Protein AF-A0A2J8QE02-F1 (afdb_monomer_lite)

pLDDT: mean 70.75, std 10.38, range [35.53, 84.06]

Sequence (194 aa):
FYAEFQNIRYKGESVQGALILAELLSAVKRSLARTLVIIVSLGYGIVKPRLGVTLHKVVVAGALYLLFSGMEGVLRVTGYFSYPLTLIVNLALSAIDACVILWIFISLTQTMKLLKLRRNIVKLSLYRHFTNTLILAVAASIVFIIWTTMKFRIVTCQSDWRELWVDDAIWRLLFSMILFVIMVLWRPSANNQR

Structure (mmCIF, N/CA/C/O backbone):
data_AF-A0A2J8QE02-F1
#
_entry.id   AF-A0A2J8QE02-F1
#
loop_
_atom_site.group_PDB
_atom_site.id
_atom_site.type_symbol
_atom_site.label_atom_id
_atom_site.label_alt_id
_atom_site.label_comp_id
_atom_site.label_asym_id
_atom_site.label_entity_id
_atom_site.label_seq_id
_atom_site.pdbx_PDB_ins_code
_atom_site.Cartn_x
_atom_site.Cartn_y
_atom_site.Cartn_z
_atom_site.occupancy
_atom_site.B_iso_or_equiv
_atom_site.auth_seq_id
_atom_site.auth_comp_id
_atom_site.auth_asym_id
_atom_site.auth_atom_id
_atom_site.pdbx_PDB_model_num
ATOM 1 N N . PHE A 1 1 ? 3.077 -2.685 -20.863 1.00 56.03 1 PHE A N 1
ATOM 2 C CA . PHE A 1 1 ? 3.574 -4.028 -21.219 1.00 56.03 1 PHE A CA 1
ATOM 3 C C . PHE A 1 1 ? 2.974 -4.570 -22.520 1.00 56.03 1 PHE A C 1
ATOM 5 O O . PHE A 1 1 ? 3.735 -4.692 -23.461 1.00 56.03 1 PHE A O 1
ATOM 12 N N . TYR A 1 2 ? 1.660 -4.814 -22.682 1.00 55.06 2 TYR A N 1
ATOM 13 C CA . TYR A 1 2 ? 1.130 -5.372 -23.956 1.00 55.06 2 TYR A CA 1
ATOM 14 C C . TYR A 1 2 ? 1.485 -4.549 -25.215 1.00 55.06 2 TYR A C 1
ATOM 16 O O . TYR A 1 2 ? 1.964 -5.101 -26.201 1.00 55.06 2 TYR A O 1
ATOM 24 N N . ALA A 1 3 ? 1.343 -3.220 -25.152 1.00 55.81 3 ALA A N 1
ATOM 25 C CA . ALA A 1 3 ? 1.697 -2.326 -26.259 1.00 55.81 3 ALA A CA 1
ATOM 26 C C . ALA A 1 3 ? 3.194 -2.361 -26.629 1.00 55.81 3 ALA A C 1
ATOM 28 O O . ALA A 1 3 ? 3.544 -2.153 -27.783 1.00 55.81 3 ALA A O 1
ATOM 29 N N . GLU A 1 4 ? 4.073 -2.658 -25.672 1.00 59.38 4 GLU A N 1
ATOM 30 C CA . GLU A 1 4 ? 5.516 -2.778 -25.898 1.00 59.38 4 GLU A CA 1
ATOM 31 C C . GLU A 1 4 ? 5.847 -4.104 -26.591 1.00 59.38 4 GLU A C 1
ATOM 33 O O . GLU A 1 4 ? 6.511 -4.097 -27.622 1.00 59.38 4 GLU A O 1
ATOM 38 N N . PHE A 1 5 ? 5.304 -5.225 -26.099 1.00 59.88 5 PHE A N 1
ATOM 39 C CA . PHE A 1 5 ? 5.452 -6.531 -26.751 1.00 59.88 5 PHE A CA 1
ATOM 40 C C . PHE A 1 5 ? 4.935 -6.510 -28.193 1.00 59.88 5 PHE A C 1
ATOM 42 O O . PHE A 1 5 ? 5.540 -7.107 -29.082 1.00 59.88 5 PHE A O 1
ATOM 49 N N . GLN A 1 6 ? 3.845 -5.784 -28.445 1.00 59.34 6 GLN A N 1
ATOM 50 C CA . GLN A 1 6 ? 3.323 -5.589 -29.793 1.00 59.34 6 GLN A CA 1
ATOM 51 C C . GLN A 1 6 ? 4.246 -4.698 -30.639 1.00 59.34 6 GLN A C 1
ATOM 53 O O . GLN A 1 6 ? 4.502 -5.016 -31.797 1.00 59.34 6 GLN A O 1
ATOM 58 N N . ASN A 1 7 ? 4.794 -3.620 -30.078 1.00 62.16 7 ASN A N 1
ATOM 59 C CA . ASN A 1 7 ? 5.668 -2.720 -30.826 1.00 62.16 7 ASN A CA 1
ATOM 60 C C . ASN A 1 7 ? 7.039 -3.343 -31.147 1.00 62.16 7 ASN A C 1
ATOM 62 O O . ASN A 1 7 ? 7.526 -3.178 -32.261 1.00 62.16 7 ASN A O 1
ATOM 66 N N . ILE A 1 8 ? 7.607 -4.141 -30.237 1.00 65.56 8 ILE A N 1
ATOM 67 C CA . ILE A 1 8 ? 8.828 -4.930 -30.478 1.00 65.56 8 ILE A CA 1
ATOM 68 C C . ILE A 1 8 ? 8.582 -5.958 -31.589 1.00 65.56 8 ILE A C 1
ATOM 70 O O . ILE A 1 8 ? 9.409 -6.108 -32.483 1.00 65.56 8 ILE A O 1
ATOM 74 N N . ARG A 1 9 ? 7.413 -6.615 -31.588 1.00 55.16 9 ARG A N 1
ATOM 75 C CA . ARG A 1 9 ? 7.049 -7.617 -32.600 1.00 55.16 9 ARG A CA 1
ATOM 76 C C . ARG A 1 9 ? 6.850 -7.033 -34.004 1.00 55.16 9 ARG A C 1
ATOM 78 O O . ARG A 1 9 ? 7.097 -7.744 -34.971 1.00 55.16 9 ARG A O 1
ATOM 85 N N . TYR A 1 10 ? 6.392 -5.782 -34.123 1.00 63.97 10 TYR A N 1
ATOM 86 C CA . TYR A 1 10 ? 6.077 -5.159 -35.420 1.00 63.97 10 TYR A CA 1
ATOM 87 C C . TYR A 1 10 ? 7.118 -4.154 -35.930 1.00 63.97 10 TYR A C 1
ATOM 89 O O . TYR A 1 10 ? 7.254 -4.007 -37.140 1.00 63.97 10 TYR A O 1
ATOM 97 N N . LYS A 1 11 ? 7.819 -3.436 -35.046 1.00 65.00 11 LYS A N 1
ATOM 98 C CA . LYS A 1 11 ? 8.741 -2.348 -35.419 1.00 65.00 11 LYS A CA 1
ATOM 99 C C . LYS A 1 11 ? 10.181 -2.554 -34.945 1.00 65.00 11 LYS A C 1
ATOM 101 O O . LYS A 1 11 ? 11.042 -1.808 -35.386 1.00 65.00 11 LYS A O 1
ATOM 106 N N . GLY A 1 12 ? 10.449 -3.514 -34.054 1.00 57.25 12 GLY A N 1
ATOM 107 C CA . GLY A 1 12 ? 11.795 -3.779 -33.518 1.00 57.25 12 GLY A CA 1
ATOM 108 C C . GLY A 1 12 ? 12.354 -2.703 -32.574 1.00 57.25 12 GLY A C 1
ATOM 109 O O . GLY A 1 12 ? 13.412 -2.900 -31.990 1.00 57.25 12 GLY A O 1
ATOM 110 N N . GLU A 1 13 ? 11.633 -1.599 -32.377 1.00 58.22 13 GLU A N 1
ATOM 111 C CA . GLU A 1 13 ? 12.044 -0.439 -31.580 1.00 58.22 13 GLU A CA 1
ATOM 112 C C . GLU A 1 13 ? 11.239 -0.368 -30.270 1.00 58.22 13 GLU A C 1
ATOM 114 O O . GLU A 1 13 ? 10.002 -0.475 -30.268 1.00 58.22 13 GLU A O 1
ATOM 119 N N . SER A 1 14 ? 11.922 -0.165 -29.138 1.00 56.59 14 SER A N 1
ATOM 120 C CA . SER A 1 14 ? 11.267 0.025 -27.841 1.00 56.59 14 SER A CA 1
ATOM 121 C C . SER A 1 14 ? 10.795 1.476 -27.696 1.00 56.59 14 SER A C 1
ATOM 123 O O . SER A 1 14 ? 11.566 2.431 -27.765 1.00 56.59 14 SER A O 1
ATOM 125 N N . VAL A 1 15 ? 9.491 1.680 -27.483 1.00 68.31 15 VAL A N 1
ATOM 126 C CA . VAL A 1 15 ? 8.955 3.027 -27.223 1.00 68.31 15 VAL A CA 1
ATOM 127 C C . VAL A 1 15 ? 9.140 3.324 -25.743 1.00 68.31 15 VAL A C 1
ATOM 129 O O . VAL A 1 15 ? 8.271 3.033 -24.919 1.00 68.31 15 VAL A O 1
ATOM 132 N N . GLN A 1 16 ? 10.285 3.915 -25.407 1.00 66.00 16 GLN A N 1
ATOM 133 C CA . GLN A 1 16 ? 10.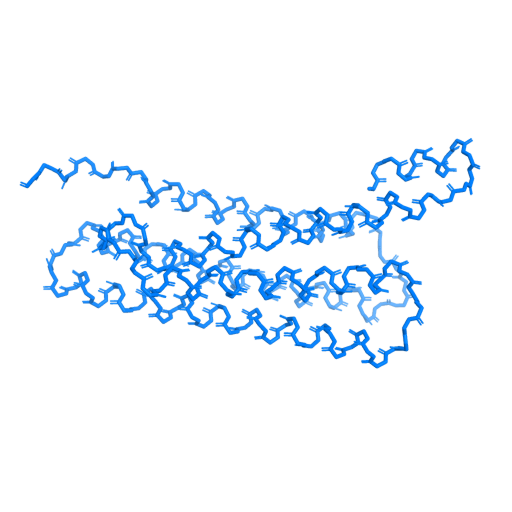683 4.228 -24.032 1.00 66.00 16 GLN A CA 1
ATOM 134 C C . GLN A 1 16 ? 9.609 5.034 -23.273 1.00 66.00 16 GLN A C 1
ATOM 136 O O . GLN A 1 16 ? 9.350 4.777 -22.098 1.00 66.00 16 GLN A O 1
ATOM 141 N N . GLY A 1 17 ? 8.891 5.931 -23.961 1.00 69.50 17 GLY A N 1
ATOM 142 C CA . GLY A 1 17 ? 7.774 6.686 -23.381 1.00 69.50 17 GLY A CA 1
ATOM 143 C C . GLY A 1 17 ? 6.596 5.817 -22.918 1.00 69.50 17 GLY A C 1
ATOM 144 O O . GLY A 1 17 ? 6.011 6.081 -21.870 1.00 69.50 17 GLY A O 1
ATOM 145 N N . ALA A 1 18 ? 6.273 4.736 -23.636 1.00 72.81 18 ALA A N 1
ATOM 146 C CA . ALA A 1 18 ? 5.209 3.812 -23.238 1.00 72.81 18 ALA A CA 1
ATOM 147 C C . ALA A 1 18 ? 5.603 2.988 -22.001 1.00 72.81 18 ALA A C 1
ATOM 149 O O . ALA A 1 18 ? 4.737 2.649 -21.190 1.00 72.81 18 ALA A O 1
ATOM 150 N N . LEU A 1 19 ? 6.899 2.703 -21.832 1.00 69.38 19 LEU A N 1
ATOM 151 C CA . LEU A 1 19 ? 7.433 2.007 -20.662 1.00 69.38 19 LEU A CA 1
ATOM 152 C C . LEU A 1 19 ? 7.374 2.893 -19.412 1.00 69.38 19 LEU A C 1
ATOM 154 O O . LEU A 1 19 ? 6.875 2.460 -18.376 1.00 69.38 19 LEU A O 1
ATOM 158 N N . ILE A 1 20 ? 7.783 4.161 -19.539 1.00 72.75 20 ILE A N 1
ATOM 159 C CA . ILE A 1 20 ? 7.704 5.155 -18.458 1.00 72.75 20 ILE A CA 1
ATOM 160 C C . ILE A 1 20 ? 6.249 5.361 -18.019 1.00 72.75 20 ILE A C 1
ATOM 162 O O . ILE A 1 20 ? 5.961 5.336 -16.825 1.00 72.75 20 ILE A O 1
ATOM 166 N N . LEU A 1 21 ? 5.311 5.509 -18.964 1.00 76.12 21 LEU A N 1
ATOM 167 C CA . LEU A 1 21 ? 3.887 5.654 -18.641 1.00 76.12 21 LEU A CA 1
ATOM 168 C C . LEU A 1 21 ? 3.304 4.401 -17.977 1.00 76.12 21 LEU A C 1
ATOM 170 O O . LEU A 1 21 ? 2.527 4.517 -17.029 1.00 76.12 21 LEU A O 1
ATOM 174 N N . ALA A 1 22 ? 3.676 3.207 -18.446 1.00 75.44 22 ALA A N 1
ATOM 175 C CA . ALA A 1 22 ? 3.232 1.956 -17.838 1.00 75.44 22 ALA A CA 1
ATOM 176 C C . ALA A 1 22 ? 3.728 1.824 -16.392 1.00 75.44 22 ALA A C 1
ATOM 178 O O . ALA A 1 22 ? 2.960 1.421 -15.513 1.00 75.44 22 ALA A O 1
ATOM 179 N N . GLU A 1 23 ? 4.978 2.206 -16.135 1.00 77.81 23 GLU A N 1
ATOM 180 C CA . GLU A 1 23 ? 5.557 2.143 -14.799 1.00 77.81 23 GLU A CA 1
ATOM 181 C C . GLU A 1 23 ? 4.966 3.214 -13.871 1.00 77.81 23 GLU A C 1
ATOM 183 O O . GLU A 1 23 ? 4.611 2.909 -12.731 1.00 77.81 23 GLU A O 1
ATOM 188 N N . LEU A 1 24 ? 4.715 4.425 -14.382 1.00 78.69 24 LEU A N 1
ATOM 189 C CA . LEU A 1 24 ? 4.021 5.485 -13.648 1.00 78.69 24 LEU A CA 1
ATOM 190 C C . LEU A 1 24 ? 2.595 5.059 -13.255 1.00 78.69 24 LEU A C 1
ATOM 192 O O . LEU A 1 24 ? 2.193 5.202 -12.101 1.00 78.69 24 LEU A O 1
ATOM 196 N N . LEU A 1 25 ? 1.838 4.469 -14.187 1.00 79.56 25 LEU A N 1
ATOM 197 C CA . LEU A 1 25 ? 0.505 3.920 -13.912 1.00 79.56 25 LEU A CA 1
ATOM 198 C C . LEU A 1 25 ? 0.559 2.779 -12.886 1.00 79.56 25 LEU A C 1
ATOM 200 O O . LEU A 1 25 ? -0.324 2.661 -12.031 1.00 79.56 25 LEU A O 1
ATOM 204 N N . SER A 1 26 ? 1.600 1.946 -12.940 1.00 78.75 26 SER A N 1
ATOM 205 C CA . SER A 1 26 ? 1.831 0.883 -11.960 1.00 78.75 26 SER A CA 1
ATOM 206 C C . SER A 1 26 ? 2.108 1.451 -10.563 1.00 78.75 26 SER A C 1
ATOM 208 O O . SER A 1 26 ? 1.526 0.966 -9.588 1.00 78.75 26 SER A O 1
ATOM 210 N N . ALA A 1 27 ? 2.921 2.5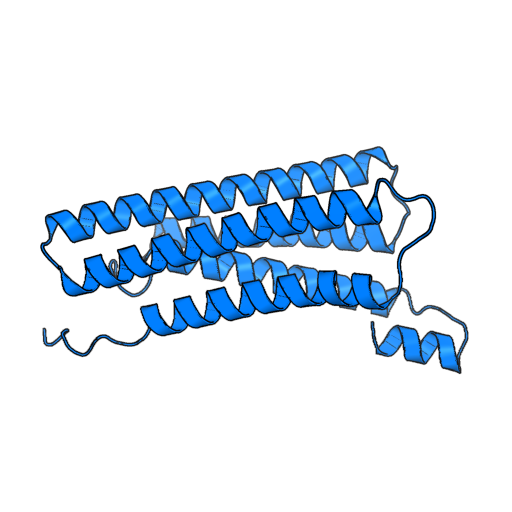08 -10.464 1.00 78.31 27 ALA A N 1
ATOM 211 C CA . ALA A 1 27 ? 3.207 3.220 -9.219 1.00 78.31 27 ALA A CA 1
ATOM 212 C C . ALA A 1 27 ? 1.950 3.888 -8.632 1.00 78.31 27 ALA A C 1
ATOM 214 O O . ALA A 1 27 ? 1.682 3.751 -7.439 1.00 78.31 27 ALA A O 1
ATOM 215 N N . VAL A 1 28 ? 1.122 4.528 -9.469 1.00 74.81 28 VAL A N 1
ATOM 216 C CA . VAL A 1 28 ? -0.169 5.113 -9.055 1.00 74.81 28 VAL A CA 1
ATOM 217 C C . VAL A 1 28 ? -1.115 4.049 -8.506 1.00 74.81 28 VAL A C 1
ATOM 219 O O . VAL A 1 28 ? -1.698 4.205 -7.437 1.00 74.81 28 VAL A O 1
ATOM 222 N N . LYS A 1 29 ? -1.254 2.919 -9.198 1.00 74.44 29 LYS A N 1
ATOM 223 C CA . LYS A 1 29 ? -2.083 1.807 -8.718 1.00 74.44 29 LYS A CA 1
ATOM 224 C C . LYS A 1 29 ? -1.573 1.257 -7.376 1.00 74.44 29 LYS A C 1
ATOM 226 O O . LYS A 1 29 ? -2.378 1.028 -6.472 1.00 74.44 29 LYS A O 1
ATOM 231 N N . ARG A 1 30 ? -0.253 1.065 -7.231 1.00 74.50 30 ARG A N 1
ATOM 232 C CA . ARG A 1 30 ? 0.386 0.600 -5.983 1.00 74.50 30 ARG A CA 1
ATOM 233 C C . ARG A 1 30 ? 0.166 1.580 -4.825 1.00 74.50 30 ARG A C 1
ATOM 235 O O . ARG A 1 30 ? -0.129 1.141 -3.713 1.00 74.50 30 ARG A O 1
ATOM 242 N N . SER A 1 31 ? 0.264 2.885 -5.071 1.00 75.75 31 SER A N 1
ATOM 243 C CA . SER A 1 31 ? 0.066 3.908 -4.039 1.00 75.75 31 SER A CA 1
ATOM 244 C C . SER A 1 31 ? -1.389 3.998 -3.588 1.00 75.75 31 SER A C 1
ATOM 246 O O . SER A 1 31 ? -1.651 3.912 -2.389 1.00 75.75 31 SER A O 1
ATOM 248 N N . LEU A 1 32 ? -2.337 4.046 -4.529 1.00 72.25 32 LEU A N 1
ATOM 249 C CA . LEU A 1 32 ? -3.772 4.068 -4.233 1.00 72.25 32 LEU A CA 1
ATOM 250 C C . LEU A 1 32 ? -4.196 2.856 -3.400 1.00 72.25 32 LEU A C 1
ATOM 252 O O . LEU A 1 32 ? -4.899 3.006 -2.401 1.00 72.25 32 LEU A O 1
ATOM 256 N N . ALA A 1 33 ? -3.713 1.666 -3.767 1.00 71.25 33 ALA A N 1
ATOM 257 C CA . ALA A 1 33 ? -3.931 0.442 -3.009 1.00 71.25 33 ALA A CA 1
ATOM 258 C C . ALA A 1 33 ? -3.511 0.590 -1.539 1.00 71.25 33 ALA A C 1
ATOM 260 O O . ALA A 1 33 ? -4.291 0.308 -0.631 1.00 71.25 33 ALA A O 1
ATOM 261 N N . ARG A 1 34 ? -2.293 1.081 -1.292 1.00 72.12 34 ARG A N 1
ATOM 262 C CA . ARG A 1 34 ? -1.735 1.233 0.060 1.00 72.12 34 ARG A CA 1
ATOM 263 C C . ARG A 1 34 ? -2.455 2.313 0.862 1.00 72.12 34 ARG A C 1
ATOM 265 O O . ARG A 1 34 ? -2.757 2.098 2.035 1.00 72.12 34 ARG A O 1
ATOM 272 N N . THR A 1 35 ? -2.819 3.427 0.230 1.00 71.88 35 THR A N 1
ATOM 273 C CA . THR A 1 35 ? -3.618 4.482 0.865 1.00 71.88 35 THR A CA 1
ATOM 274 C C . THR A 1 35 ? -5.002 3.974 1.275 1.00 71.88 35 THR A C 1
ATOM 276 O O . THR A 1 35 ? -5.439 4.257 2.390 1.00 71.88 35 THR A O 1
ATOM 279 N N . LEU A 1 36 ? -5.668 3.165 0.443 1.00 70.12 36 LEU A N 1
ATOM 280 C CA . LEU A 1 36 ? -6.963 2.561 0.781 1.00 70.12 36 LEU A CA 1
ATOM 281 C C . LEU A 1 36 ? -6.872 1.642 2.005 1.00 70.12 36 LEU A C 1
ATOM 283 O O . LEU A 1 36 ? -7.698 1.752 2.912 1.00 70.12 36 LEU A O 1
ATOM 287 N N . VAL A 1 37 ? -5.848 0.786 2.080 1.00 68.88 37 VAL A N 1
ATOM 288 C CA . VAL A 1 37 ? -5.640 -0.097 3.242 1.00 68.88 37 VAL A CA 1
ATOM 289 C C . VAL A 1 37 ? -5.426 0.712 4.523 1.00 68.88 37 VAL A C 1
ATOM 291 O O . VAL A 1 37 ? -6.019 0.395 5.557 1.00 68.88 37 VAL A O 1
ATOM 294 N N . ILE A 1 38 ? -4.645 1.796 4.457 1.00 71.19 38 ILE A N 1
ATOM 295 C CA . ILE A 1 38 ? -4.433 2.700 5.595 1.00 71.19 38 ILE A CA 1
ATOM 296 C C . ILE A 1 38 ? -5.761 3.327 6.038 1.00 71.19 38 ILE A C 1
ATOM 298 O O . ILE A 1 38 ? -6.119 3.216 7.212 1.00 71.19 38 ILE A O 1
ATOM 302 N N . ILE A 1 39 ? -6.523 3.927 5.116 1.00 69.25 39 ILE A N 1
ATOM 303 C CA . ILE A 1 39 ? -7.821 4.568 5.407 1.00 69.25 39 ILE A CA 1
ATOM 304 C C . ILE A 1 39 ? -8.776 3.589 6.101 1.00 69.25 39 ILE A C 1
ATOM 306 O O . ILE A 1 39 ? -9.448 3.948 7.072 1.00 69.25 39 ILE A O 1
ATOM 310 N N . VAL A 1 40 ? -8.799 2.337 5.646 1.00 65.94 40 VAL A N 1
ATOM 311 C CA . VAL A 1 40 ? -9.653 1.299 6.225 1.00 65.94 40 VAL A CA 1
ATOM 312 C C . VAL A 1 40 ? -9.162 0.860 7.605 1.00 65.94 40 VAL A C 1
ATOM 314 O O . VAL A 1 40 ? -9.967 0.742 8.530 1.00 65.94 40 VAL A O 1
ATOM 317 N N . SER A 1 41 ? -7.851 0.687 7.789 1.00 64.38 41 SER A N 1
ATOM 318 C CA . SER A 1 41 ? -7.268 0.323 9.091 1.00 64.38 41 SER A CA 1
ATOM 319 C C . SER A 1 41 ? -7.499 1.374 10.182 1.00 64.38 41 SER A C 1
ATOM 321 O O . SER A 1 41 ? -7.619 1.042 11.362 1.00 64.38 41 SER A O 1
ATOM 323 N N . LEU A 1 42 ? -7.633 2.641 9.782 1.00 63.66 42 LEU A N 1
ATOM 324 C CA . LEU A 1 42 ? -8.009 3.760 10.644 1.00 63.66 42 LEU A CA 1
ATOM 325 C C . LEU A 1 42 ? -9.489 3.723 11.070 1.00 63.66 42 LEU A C 1
ATOM 327 O O . LEU A 1 42 ? -9.905 4.537 11.896 1.00 63.66 42 LEU A O 1
ATOM 331 N N . GLY A 1 43 ? -10.295 2.801 10.527 1.00 61.00 43 GLY A N 1
ATOM 332 C CA . GLY A 1 43 ? -11.725 2.683 10.817 1.00 61.00 43 GLY A CA 1
ATOM 333 C C . GLY A 1 43 ? -12.556 3.834 10.243 1.00 61.00 43 GLY A C 1
ATOM 334 O O . GLY A 1 43 ? -13.620 4.163 10.786 1.00 61.00 43 GLY A O 1
ATOM 335 N N . TYR A 1 44 ? -12.061 4.476 9.177 1.00 58.47 44 TYR A N 1
ATOM 336 C CA . TYR A 1 44 ? -12.754 5.582 8.528 1.00 58.47 44 TYR A CA 1
ATOM 337 C C . TYR A 1 44 ? -14.081 5.104 7.923 1.00 58.47 44 TYR A C 1
ATOM 339 O O . TYR A 1 44 ? -14.135 4.085 7.241 1.00 58.47 44 TYR A O 1
ATOM 347 N N . GLY A 1 45 ? -15.167 5.817 8.229 1.00 53.78 45 GLY A N 1
ATOM 348 C CA . GLY A 1 45 ? -16.537 5.439 7.860 1.00 53.78 45 GLY A CA 1
ATOM 349 C C . GLY A 1 45 ? -17.335 4.697 8.945 1.00 53.78 45 GLY A C 1
ATOM 350 O O . GLY A 1 45 ? -18.558 4.715 8.877 1.00 53.78 45 GLY A O 1
ATOM 351 N N . ILE A 1 46 ? -16.697 4.112 9.976 1.00 45.47 46 ILE A N 1
ATOM 352 C CA . ILE A 1 46 ? -17.397 3.286 10.993 1.00 45.47 46 ILE A CA 1
ATOM 353 C C . ILE A 1 46 ? -17.341 3.879 12.414 1.00 45.47 46 ILE A C 1
ATOM 355 O O . ILE A 1 46 ? -18.287 3.694 13.182 1.00 45.47 46 ILE A O 1
ATOM 359 N N . VAL A 1 47 ? -16.266 4.591 12.796 1.00 44.53 47 VAL A N 1
ATOM 360 C CA . VAL A 1 47 ? -16.044 5.004 14.207 1.00 44.53 47 VAL A CA 1
ATOM 361 C C . VAL A 1 47 ? -15.904 6.519 14.421 1.00 44.53 47 VAL A C 1
ATOM 363 O O . VAL A 1 47 ? -16.154 7.000 15.527 1.00 44.53 47 VAL A O 1
ATOM 366 N N . LYS A 1 48 ? -15.546 7.305 13.396 1.00 44.53 48 LYS A N 1
ATOM 367 C CA . LYS A 1 48 ? -15.443 8.773 13.501 1.00 44.53 48 LYS A CA 1
ATOM 368 C C . LYS A 1 48 ? -16.048 9.455 12.267 1.00 44.53 48 LYS A C 1
ATOM 370 O O . LYS A 1 48 ? -15.540 9.225 11.173 1.00 44.53 48 LYS A O 1
ATOM 375 N N . PRO A 1 49 ? -17.071 10.320 12.421 1.00 45.00 49 PRO A N 1
ATOM 376 C CA . PRO A 1 49 ? -17.723 10.992 11.295 1.00 45.00 49 PRO A CA 1
ATOM 377 C C . PRO A 1 49 ? -16.866 12.098 10.657 1.00 45.00 49 PRO A C 1
ATOM 379 O O . PRO A 1 49 ? -17.236 12.617 9.611 1.00 45.00 49 PRO A O 1
ATOM 382 N N . ARG A 1 50 ? -15.735 12.488 11.269 1.00 48.69 50 ARG A N 1
ATOM 383 C CA . ARG A 1 50 ? -14.825 13.516 10.740 1.00 48.69 50 ARG A CA 1
ATOM 384 C C . ARG A 1 50 ? -13.371 13.157 11.052 1.00 48.69 50 ARG A C 1
ATOM 386 O O . ARG A 1 50 ? -12.979 13.103 12.218 1.00 48.69 50 ARG A O 1
ATOM 393 N N . LEU A 1 51 ? -12.571 12.921 10.013 1.00 54.53 51 LEU A N 1
ATOM 394 C CA . LEU A 1 51 ? -11.113 12.988 10.102 1.00 54.53 51 LEU A CA 1
ATOM 395 C C . LEU A 1 51 ? -10.725 14.426 9.775 1.00 54.53 51 LEU A C 1
ATOM 397 O O . LEU A 1 51 ? -10.766 14.826 8.620 1.00 54.53 51 LEU A O 1
ATOM 401 N N . GLY A 1 52 ? -10.351 15.197 10.790 1.00 63.28 52 GLY A N 1
ATOM 402 C CA . GLY A 1 52 ? -9.612 16.435 10.557 1.00 63.28 52 GLY A CA 1
ATOM 403 C C . GLY A 1 52 ? -8.160 16.100 10.211 1.00 63.28 52 GLY A C 1
ATOM 404 O O . GLY A 1 52 ? -7.826 15.650 9.119 1.00 63.28 52 GLY A O 1
ATOM 405 N N . VAL A 1 53 ? -7.280 16.231 11.199 1.00 66.06 53 VAL A N 1
ATOM 406 C CA . VAL A 1 53 ? -5.820 16.175 11.016 1.00 66.06 5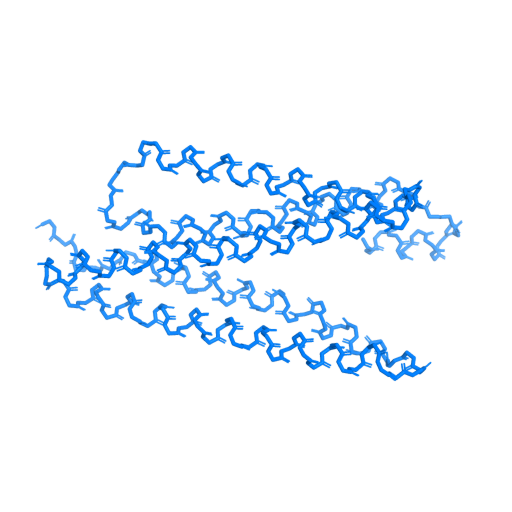3 VAL A CA 1
ATOM 407 C C . VAL A 1 53 ? -5.296 14.807 10.536 1.00 66.06 53 VAL A C 1
ATOM 409 O O . VAL A 1 53 ? -4.285 14.739 9.843 1.00 66.06 53 VAL A O 1
ATOM 412 N N . THR A 1 54 ? -5.970 13.696 10.850 1.00 70.31 54 THR A N 1
ATOM 413 C CA . THR A 1 54 ? -5.488 12.354 10.472 1.00 70.31 54 THR A CA 1
ATOM 414 C C . THR A 1 54 ? -5.656 12.050 8.979 1.00 70.31 54 THR A C 1
ATOM 416 O O . THR A 1 54 ? -4.819 11.341 8.434 1.00 70.31 54 THR A O 1
ATOM 419 N N . LEU A 1 55 ? -6.660 12.613 8.289 1.00 72.06 55 LEU A N 1
ATOM 420 C CA . LEU A 1 55 ? -6.801 12.423 6.835 1.00 72.06 55 LEU A CA 1
ATOM 421 C C . LEU A 1 55 ? -5.684 13.141 6.081 1.00 72.06 55 LEU A C 1
ATOM 423 O O . LEU A 1 55 ? -5.077 12.539 5.203 1.00 72.06 55 LEU A O 1
ATOM 427 N N . HIS A 1 56 ? -5.325 14.360 6.492 1.00 76.75 56 HIS A N 1
ATOM 428 C CA . HIS A 1 56 ? -4.161 15.054 5.934 1.00 76.75 56 HIS A CA 1
ATOM 429 C C . HIS A 1 56 ? -2.875 14.238 6.098 1.00 76.75 56 HIS A C 1
ATOM 431 O O . HIS A 1 56 ? -2.117 14.114 5.142 1.00 76.75 56 HIS A O 1
ATOM 437 N N . LYS A 1 57 ? -2.656 13.606 7.260 1.00 80.00 57 LYS A N 1
ATOM 438 C CA . LYS A 1 57 ? -1.499 12.717 7.469 1.00 80.00 57 LYS A CA 1
ATOM 439 C C . LYS A 1 57 ? -1.476 11.541 6.488 1.00 80.00 57 LYS A C 1
ATOM 441 O O . LYS A 1 57 ? -0.417 11.218 5.963 1.00 80.00 57 LYS A O 1
ATOM 446 N N . VAL A 1 58 ? -2.629 10.929 6.216 1.00 79.00 58 VAL A N 1
ATOM 447 C CA . VAL A 1 58 ? -2.743 9.807 5.268 1.00 79.00 58 VAL A CA 1
ATOM 448 C C . VAL A 1 58 ? -2.544 10.262 3.825 1.00 79.00 58 VAL A C 1
ATOM 450 O O . VAL A 1 58 ? -1.849 9.588 3.072 1.00 79.00 58 VAL A O 1
ATOM 453 N N . VAL A 1 59 ? -3.111 11.408 3.445 1.00 80.25 59 VAL A N 1
ATOM 454 C CA . VAL A 1 59 ? -2.945 11.986 2.103 1.00 80.25 59 VAL A CA 1
ATOM 455 C C . VAL A 1 59 ? -1.482 12.349 1.855 1.00 80.25 59 VAL A C 1
ATOM 457 O O . VAL A 1 59 ? -0.940 11.991 0.815 1.00 80.25 59 VAL A O 1
ATOM 460 N N . VAL A 1 6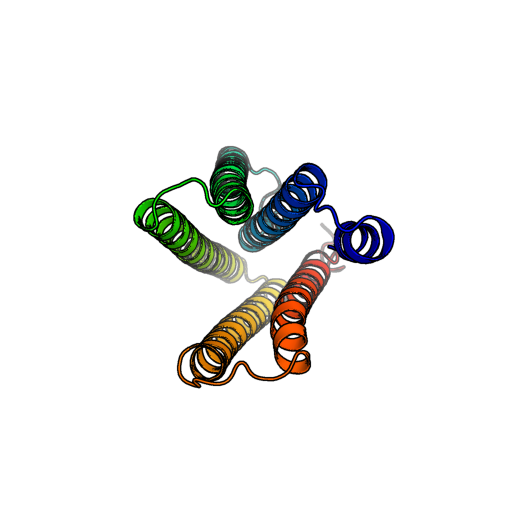0 ? -0.817 12.981 2.825 1.00 83.81 60 VAL A N 1
ATOM 461 C CA . VAL A 1 60 ? 0.614 13.311 2.736 1.00 83.81 60 VAL A CA 1
ATOM 462 C C . VAL A 1 60 ? 1.464 12.043 2.662 1.00 83.81 60 VAL A C 1
ATOM 464 O O . VAL A 1 60 ? 2.350 11.962 1.817 1.00 83.81 60 VAL A O 1
ATOM 467 N N . ALA A 1 61 ? 1.174 11.025 3.478 1.00 79.88 61 ALA A N 1
ATOM 468 C CA . ALA A 1 61 ? 1.877 9.743 3.410 1.00 79.88 61 ALA A CA 1
ATOM 469 C C . ALA A 1 61 ? 1.680 9.041 2.052 1.00 79.88 61 ALA A C 1
ATOM 471 O O . ALA A 1 61 ? 2.640 8.523 1.486 1.00 79.88 61 ALA A O 1
ATOM 472 N N . GLY A 1 62 ? 0.462 9.065 1.500 1.00 81.19 62 GLY A N 1
ATOM 473 C CA . GLY A 1 62 ? 0.157 8.522 0.174 1.00 81.19 62 GLY A CA 1
ATOM 474 C C . GLY A 1 62 ? 0.862 9.277 -0.955 1.00 81.19 62 GLY A C 1
ATOM 475 O O . GLY A 1 62 ? 1.409 8.650 -1.860 1.00 81.19 62 GLY A O 1
ATOM 476 N N . ALA A 1 63 ? 0.912 10.609 -0.875 1.00 82.69 63 ALA A N 1
ATOM 477 C CA . ALA A 1 63 ? 1.623 11.448 -1.835 1.00 82.69 63 ALA A CA 1
ATOM 478 C C . ALA A 1 63 ? 3.140 11.211 -1.785 1.00 82.69 63 ALA A C 1
ATOM 480 O O . ALA A 1 63 ? 3.759 11.011 -2.827 1.00 82.69 63 ALA A O 1
ATOM 481 N N . LEU A 1 64 ? 3.731 11.154 -0.586 1.00 83.06 64 LEU A N 1
ATOM 482 C CA . LEU A 1 64 ? 5.144 10.808 -0.406 1.00 83.06 64 LEU A CA 1
ATOM 483 C C . LEU A 1 64 ? 5.448 9.427 -0.989 1.00 83.06 64 LEU A C 1
ATOM 485 O O . LEU A 1 64 ? 6.397 9.278 -1.754 1.00 83.06 64 LEU A O 1
ATOM 489 N N . TYR A 1 65 ? 4.613 8.431 -0.694 1.00 82.94 65 TYR A N 1
ATOM 490 C CA . TYR A 1 65 ? 4.781 7.088 -1.235 1.00 82.94 65 TYR A CA 1
ATOM 491 C C . TYR A 1 65 ? 4.689 7.060 -2.774 1.00 82.94 65 TYR A C 1
ATOM 493 O O . TYR A 1 65 ? 5.499 6.399 -3.422 1.00 82.94 65 TYR A O 1
ATOM 501 N N . LEU A 1 66 ? 3.752 7.807 -3.373 1.00 82.19 66 LEU A N 1
ATOM 502 C CA . LEU A 1 66 ? 3.636 7.933 -4.829 1.00 82.19 66 LEU A CA 1
ATOM 503 C C . LEU A 1 66 ? 4.898 8.545 -5.452 1.00 82.19 66 LEU A C 1
ATOM 505 O O . LEU A 1 66 ? 5.350 8.056 -6.484 1.00 82.19 66 LEU A O 1
ATOM 509 N N . LEU A 1 67 ? 5.475 9.577 -4.830 1.00 82.88 67 LEU A N 1
ATOM 510 C CA . LEU A 1 67 ? 6.708 10.205 -5.310 1.00 82.88 67 LEU A CA 1
ATOM 511 C C . LEU A 1 67 ? 7.879 9.218 -5.283 1.00 82.88 67 LEU A C 1
ATOM 513 O O . LEU A 1 67 ? 8.525 9.016 -6.309 1.00 82.88 67 LEU A O 1
ATOM 517 N N . PHE A 1 68 ? 8.108 8.544 -4.152 1.00 79.19 68 PHE A N 1
ATOM 518 C CA . PHE A 1 68 ? 9.190 7.562 -4.027 1.00 79.19 68 PHE A CA 1
ATOM 519 C C . PHE A 1 68 ? 8.998 6.355 -4.958 1.00 79.19 68 PHE A C 1
ATOM 521 O O . PHE A 1 68 ? 9.949 5.934 -5.614 1.00 79.19 68 PHE A O 1
ATOM 528 N N . SER A 1 69 ? 7.773 5.831 -5.074 1.00 78.88 69 SER A N 1
ATOM 529 C CA . SER A 1 69 ? 7.471 4.719 -5.984 1.00 78.88 69 SER A CA 1
ATOM 530 C C . SER A 1 69 ? 7.566 5.125 -7.458 1.00 78.88 69 SER A C 1
ATOM 532 O O . SER A 1 69 ? 7.961 4.304 -8.281 1.00 78.88 69 SER A O 1
ATOM 534 N N . GLY A 1 70 ? 7.203 6.362 -7.806 1.00 78.06 70 GLY A N 1
ATOM 535 C CA . GLY A 1 70 ? 7.349 6.889 -9.161 1.00 78.06 70 GLY A CA 1
ATOM 536 C C . GLY A 1 70 ? 8.816 7.088 -9.535 1.00 78.06 70 GLY A C 1
ATOM 537 O O . GLY A 1 70 ? 9.228 6.691 -10.621 1.00 78.06 70 GLY A O 1
ATOM 538 N N . MET A 1 71 ? 9.619 7.632 -8.614 1.00 77.88 71 MET A N 1
ATOM 539 C CA . MET A 1 71 ? 11.065 7.772 -8.799 1.00 77.88 71 MET A CA 1
ATOM 540 C C . MET A 1 71 ? 11.752 6.416 -8.984 1.00 77.88 71 MET A C 1
ATOM 542 O O . MET A 1 71 ? 12.550 6.289 -9.906 1.00 77.88 71 MET A O 1
ATOM 546 N N . GLU A 1 72 ? 11.422 5.403 -8.172 1.00 78.31 72 GLU A N 1
ATOM 547 C CA . GLU A 1 72 ? 11.941 4.031 -8.333 1.00 78.31 72 GLU A CA 1
ATOM 548 C C . GLU A 1 72 ? 11.614 3.457 -9.712 1.00 78.31 72 GLU A C 1
ATOM 550 O O . GLU A 1 72 ? 12.506 2.973 -10.409 1.00 78.31 72 GLU A O 1
ATOM 555 N N . GLY A 1 73 ? 10.352 3.581 -10.132 1.00 71.06 73 GLY A N 1
ATOM 556 C CA . GLY A 1 73 ? 9.887 3.090 -11.423 1.00 71.06 73 GLY A CA 1
ATOM 557 C C . GLY A 1 73 ? 10.603 3.745 -12.607 1.00 71.06 73 GLY A C 1
ATOM 558 O O . GLY A 1 73 ? 11.065 3.066 -13.525 1.00 71.06 73 GLY A O 1
ATOM 559 N N . VAL A 1 74 ? 10.771 5.069 -12.565 1.00 74.25 74 VAL A N 1
ATOM 560 C CA . VAL A 1 74 ? 11.502 5.806 -13.606 1.00 74.25 74 VAL A CA 1
ATOM 561 C C . VAL A 1 74 ? 12.990 5.445 -13.602 1.00 74.25 74 VAL A C 1
ATOM 563 O O . VAL A 1 74 ? 13.563 5.255 -14.677 1.00 74.25 74 VAL A O 1
ATOM 566 N N . LEU A 1 75 ? 13.615 5.291 -12.426 1.00 74.38 75 LEU A N 1
ATOM 567 C CA . LEU A 1 75 ? 15.012 4.850 -12.309 1.00 74.38 75 LEU A CA 1
ATOM 568 C C . LEU A 1 75 ? 15.220 3.466 -12.933 1.00 74.38 75 LEU A C 1
ATOM 570 O O . LEU A 1 75 ? 16.188 3.258 -13.664 1.00 74.38 75 LEU A O 1
ATOM 574 N N . ARG A 1 76 ? 14.292 2.538 -12.678 1.00 69.12 76 ARG A N 1
ATOM 575 C CA . ARG A 1 76 ? 14.338 1.172 -13.209 1.00 69.12 76 ARG A CA 1
ATOM 576 C C . ARG A 1 76 ? 14.245 1.146 -14.736 1.00 69.12 76 ARG A C 1
ATOM 578 O O . ARG A 1 76 ? 14.946 0.365 -15.367 1.00 69.12 76 ARG A O 1
ATOM 585 N N . VAL A 1 77 ? 13.403 2.000 -15.321 1.00 67.75 77 VAL A N 1
ATOM 586 C CA . VAL A 1 77 ? 13.198 2.086 -16.778 1.00 67.75 77 VAL A CA 1
ATOM 587 C C . VAL A 1 77 ? 14.353 2.791 -17.492 1.00 67.75 77 VAL A C 1
ATOM 589 O O . VAL A 1 77 ? 14.732 2.398 -18.591 1.00 67.75 77 VAL A O 1
ATOM 592 N N . THR A 1 78 ? 14.897 3.852 -16.899 1.00 68.44 78 THR A N 1
ATOM 593 C CA . THR A 1 78 ? 15.925 4.676 -17.554 1.00 68.44 78 THR A CA 1
ATOM 594 C C . THR A 1 78 ? 17.331 4.104 -17.421 1.00 68.44 78 THR A C 1
ATOM 596 O O . THR A 1 78 ? 18.168 4.412 -18.263 1.00 68.44 78 THR A O 1
ATOM 599 N N . GLY A 1 79 ? 17.613 3.299 -16.388 1.00 64.50 79 GLY A N 1
ATOM 600 C CA . GLY A 1 79 ? 18.916 2.646 -16.187 1.00 64.50 79 GLY A CA 1
ATOM 601 C C . GLY A 1 79 ? 20.108 3.605 -16.028 1.00 64.50 79 GLY A C 1
ATOM 602 O O . GLY A 1 79 ? 21.246 3.157 -15.950 1.00 64.50 79 GLY A O 1
ATOM 603 N N . TYR A 1 80 ? 19.857 4.918 -15.984 1.00 58.31 80 TYR A N 1
ATOM 604 C CA . TYR A 1 80 ? 20.867 5.972 -16.127 1.00 58.31 80 TYR A CA 1
ATOM 605 C C . TYR A 1 80 ? 21.547 6.346 -14.799 1.00 58.31 80 TYR A C 1
ATOM 607 O O . TYR A 1 80 ? 22.532 7.079 -14.780 1.00 58.31 80 TYR A O 1
ATOM 615 N N . PHE A 1 81 ? 21.020 5.861 -13.673 1.00 60.38 81 PHE A N 1
ATOM 616 C CA . PHE A 1 81 ? 21.515 6.177 -12.336 1.00 60.38 81 PHE A CA 1
ATOM 617 C C . PHE A 1 81 ? 22.345 5.033 -11.750 1.00 60.38 81 PHE A C 1
ATOM 619 O O . PHE A 1 81 ? 22.014 3.858 -11.893 1.00 60.38 81 PHE A O 1
ATOM 626 N N . SER A 1 82 ? 23.417 5.400 -11.045 1.00 69.75 82 SER A N 1
ATOM 627 C CA . SER A 1 82 ? 24.360 4.486 -10.401 1.00 69.75 82 SER A CA 1
ATOM 628 C C . SER A 1 82 ? 23.659 3.430 -9.531 1.00 69.75 82 SER A C 1
ATOM 630 O O . SER A 1 82 ? 22.783 3.763 -8.733 1.00 69.75 82 SER A O 1
ATOM 632 N N . TYR A 1 83 ? 24.127 2.175 -9.603 1.00 71.62 83 TYR A N 1
ATOM 633 C CA . TYR A 1 83 ? 23.702 1.033 -8.768 1.00 71.62 83 TYR A CA 1
ATOM 634 C C . TYR A 1 83 ? 23.402 1.361 -7.279 1.00 71.62 83 TYR A C 1
ATOM 636 O O . TYR A 1 83 ? 22.386 0.881 -6.767 1.00 71.62 83 TYR A O 1
ATOM 644 N N . PRO A 1 84 ? 24.190 2.203 -6.563 1.00 77.25 84 PRO A N 1
ATOM 645 C CA . PRO A 1 84 ? 23.871 2.593 -5.184 1.00 77.25 84 PRO A CA 1
ATOM 646 C C . PRO A 1 84 ? 22.568 3.390 -5.018 1.00 77.25 84 PRO A C 1
ATOM 648 O O . PRO A 1 84 ? 21.874 3.195 -4.023 1.00 77.25 84 PRO A O 1
ATOM 651 N N . LEU A 1 85 ? 22.194 4.262 -5.961 1.00 76.31 85 LEU A N 1
ATOM 652 C CA . LEU A 1 85 ? 20.976 5.078 -5.844 1.00 76.31 85 LEU A CA 1
ATOM 653 C C . LEU A 1 85 ? 19.718 4.214 -5.945 1.00 76.31 85 LEU A C 1
ATOM 655 O O . LEU A 1 85 ? 18.806 4.354 -5.131 1.00 76.31 85 LEU A O 1
ATOM 659 N N . THR A 1 86 ? 19.703 3.261 -6.877 1.00 76.31 86 THR A N 1
ATOM 660 C CA . THR A 1 86 ? 18.619 2.279 -7.013 1.00 76.31 86 THR A CA 1
ATOM 661 C C . THR A 1 86 ? 18.457 1.443 -5.741 1.00 76.31 86 THR A C 1
ATOM 663 O O . THR A 1 86 ? 17.337 1.193 -5.298 1.00 76.31 86 THR A O 1
ATOM 666 N N . LEU A 1 87 ? 19.564 1.047 -5.102 1.00 77.88 87 LEU A N 1
ATOM 667 C CA . LEU A 1 87 ? 19.536 0.339 -3.818 1.00 77.88 87 LEU A CA 1
ATOM 668 C C . LEU A 1 87 ? 18.965 1.198 -2.683 1.00 77.88 87 LEU A C 1
ATOM 670 O O . LEU A 1 87 ? 18.122 0.712 -1.930 1.00 77.88 87 LEU A O 1
ATOM 674 N N . ILE A 1 88 ? 19.384 2.462 -2.575 1.00 82.06 88 ILE A N 1
ATOM 675 C CA . ILE A 1 88 ? 18.894 3.390 -1.543 1.00 82.06 88 ILE A CA 1
ATOM 676 C C . ILE A 1 88 ? 17.387 3.620 -1.692 1.00 82.06 88 ILE A C 1
ATOM 678 O O . ILE A 1 88 ? 16.659 3.548 -0.703 1.00 82.06 88 ILE A O 1
ATOM 682 N N . VAL A 1 89 ? 16.906 3.849 -2.917 1.00 80.25 89 VAL A N 1
ATOM 683 C CA . VAL A 1 89 ? 15.476 4.059 -3.187 1.00 80.25 89 VAL A CA 1
ATOM 684 C C . VAL A 1 89 ? 14.663 2.808 -2.844 1.00 80.25 89 VAL A C 1
ATOM 686 O O . VAL A 1 89 ? 13.638 2.918 -2.172 1.00 80.25 89 VAL A O 1
ATOM 689 N N . ASN A 1 90 ? 15.141 1.616 -3.213 1.00 78.94 90 ASN A N 1
ATOM 690 C CA . ASN A 1 90 ? 14.486 0.354 -2.857 1.00 78.94 90 ASN A CA 1
ATOM 691 C C . ASN A 1 90 ? 14.450 0.114 -1.340 1.00 78.94 90 ASN A C 1
ATOM 693 O O . ASN A 1 90 ? 13.427 -0.312 -0.799 1.00 78.94 90 ASN A O 1
ATOM 697 N N . LEU A 1 91 ? 15.548 0.409 -0.639 1.00 82.69 91 LEU A N 1
ATOM 698 C CA . LEU A 1 91 ? 15.620 0.285 0.815 1.00 82.69 91 LEU A CA 1
ATOM 699 C C . LEU A 1 91 ? 14.656 1.260 1.504 1.00 82.69 91 LEU A C 1
ATOM 701 O O . LEU A 1 91 ? 13.922 0.861 2.409 1.00 82.69 91 LEU A O 1
ATOM 705 N N . ALA A 1 92 ? 14.620 2.515 1.049 1.00 82.62 92 ALA A N 1
ATOM 706 C CA . ALA A 1 92 ? 13.700 3.528 1.556 1.00 82.62 92 ALA A CA 1
ATOM 707 C C . ALA A 1 92 ? 12.236 3.124 1.328 1.00 82.62 92 ALA A C 1
ATOM 709 O O . ALA A 1 92 ? 11.418 3.234 2.241 1.00 82.62 92 ALA A O 1
ATOM 710 N N . LEU A 1 93 ? 11.913 2.589 0.147 1.00 79.19 93 LEU A N 1
ATOM 711 C CA . LEU A 1 93 ? 10.571 2.106 -0.172 1.00 79.19 93 LEU A CA 1
ATOM 712 C C . LEU A 1 93 ? 10.156 0.944 0.747 1.00 79.19 93 LEU A C 1
ATOM 714 O O . LEU A 1 93 ? 9.063 0.966 1.307 1.00 79.19 93 LEU A O 1
ATOM 718 N N . SER A 1 94 ? 11.052 -0.019 0.982 1.00 81.94 94 SER A N 1
ATOM 719 C CA . SER A 1 94 ? 10.817 -1.134 1.913 1.00 81.94 94 SER A CA 1
ATOM 720 C C . SER A 1 94 ? 10.603 -0.660 3.360 1.00 81.94 94 SER A C 1
ATOM 722 O O . SER A 1 94 ? 9.711 -1.143 4.061 1.00 81.94 94 SER A O 1
ATOM 724 N N . ALA A 1 95 ? 11.363 0.346 3.806 1.00 82.88 95 ALA A N 1
ATOM 725 C CA . ALA A 1 95 ? 11.192 0.941 5.130 1.00 82.88 95 ALA A CA 1
ATOM 726 C C . ALA A 1 95 ? 9.832 1.648 5.284 1.00 82.88 95 ALA A C 1
ATOM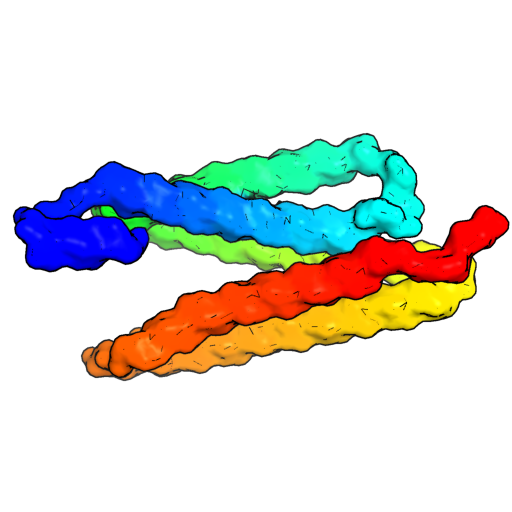 728 O O . ALA A 1 95 ? 9.180 1.516 6.326 1.00 82.88 95 ALA A O 1
ATOM 729 N N . ILE A 1 96 ? 9.375 2.360 4.246 1.00 81.69 96 ILE A N 1
ATOM 730 C CA . ILE A 1 96 ? 8.039 2.972 4.225 1.00 81.69 96 ILE A CA 1
ATOM 731 C C . ILE A 1 96 ? 6.960 1.886 4.339 1.00 81.69 96 ILE A C 1
ATOM 733 O O . ILE A 1 96 ? 6.008 2.055 5.100 1.00 81.69 96 ILE A O 1
ATOM 737 N N . ASP A 1 97 ? 7.134 0.748 3.670 1.00 78.25 97 ASP A N 1
ATOM 738 C CA . ASP A 1 97 ? 6.170 -0.359 3.694 1.00 78.25 97 ASP A CA 1
ATOM 739 C C . ASP A 1 97 ? 6.042 -0.980 5.077 1.00 78.25 97 ASP A C 1
ATOM 741 O O . ASP A 1 97 ? 4.929 -1.169 5.577 1.00 78.25 97 ASP A O 1
ATOM 745 N N . ALA A 1 98 ? 7.176 -1.224 5.733 1.00 82.00 98 ALA A N 1
ATOM 746 C CA . ALA A 1 98 ? 7.207 -1.695 7.110 1.00 82.00 98 ALA A CA 1
ATOM 747 C C . ALA A 1 98 ? 6.521 -0.696 8.060 1.00 82.00 98 ALA A C 1
ATOM 749 O O . ALA A 1 98 ? 5.687 -1.087 8.880 1.00 82.00 98 ALA A O 1
ATOM 750 N N . CYS A 1 99 ? 6.810 0.601 7.912 1.00 84.06 99 CYS A N 1
ATOM 751 C CA . CYS A 1 99 ? 6.188 1.662 8.707 1.00 84.06 99 CYS A CA 1
ATOM 752 C C . CYS A 1 99 ? 4.661 1.704 8.520 1.00 84.06 99 CYS A C 1
ATOM 754 O O . CYS A 1 99 ? 3.911 1.764 9.497 1.00 84.06 99 CYS A O 1
ATOM 756 N N . VAL A 1 100 ? 4.188 1.600 7.275 1.00 79.62 100 VAL A N 1
ATOM 757 C CA . VAL A 1 100 ? 2.758 1.560 6.943 1.00 79.62 100 VAL A CA 1
ATOM 758 C C . VAL A 1 100 ? 2.071 0.361 7.599 1.00 79.62 100 VAL A C 1
ATOM 760 O O . VAL A 1 100 ? 1.011 0.526 8.206 1.00 79.62 100 VAL A O 1
ATOM 763 N N . ILE A 1 101 ? 2.676 -0.828 7.537 1.00 77.38 101 ILE A N 1
ATOM 764 C CA . ILE A 1 101 ? 2.127 -2.040 8.167 1.00 77.38 101 ILE A CA 1
ATOM 765 C C . ILE A 1 101 ? 2.027 -1.865 9.687 1.00 77.38 101 ILE A C 1
ATOM 767 O O . ILE A 1 101 ? 0.985 -2.163 10.275 1.00 77.38 101 ILE A O 1
ATOM 771 N N . LEU A 1 102 ? 3.067 -1.330 10.330 1.00 79.88 102 LEU A N 1
ATOM 772 C CA . LEU A 1 102 ? 3.040 -1.051 11.768 1.00 79.88 102 LEU A CA 1
ATOM 773 C C . LEU A 1 102 ? 1.929 -0.061 12.129 1.00 79.88 102 LEU A C 1
ATOM 775 O O . LEU A 1 102 ? 1.180 -0.286 13.083 1.00 79.88 102 LEU A O 1
ATOM 779 N N . TRP A 1 103 ? 1.764 1.003 11.343 1.00 81.38 103 TRP A N 1
ATOM 780 C CA . TRP A 1 103 ? 0.699 1.978 11.559 1.00 81.38 103 TRP A CA 1
ATOM 781 C C . TRP A 1 103 ? -0.693 1.339 11.419 1.00 81.38 103 TRP A C 1
ATOM 783 O O . TRP A 1 103 ? -1.573 1.585 12.250 1.00 81.38 103 TRP A O 1
ATOM 793 N N . ILE A 1 104 ? -0.894 0.455 10.439 1.00 79.44 104 ILE A N 1
ATOM 794 C CA . ILE A 1 104 ? -2.138 -0.312 10.279 1.00 79.44 104 ILE A CA 1
ATOM 795 C C . ILE A 1 104 ? -2.442 -1.124 11.548 1.00 79.44 104 ILE A C 1
ATOM 797 O O . ILE A 1 104 ? -3.537 -1.006 12.107 1.00 79.44 104 ILE A O 1
ATOM 801 N N . PHE A 1 105 ? -1.470 -1.887 12.061 1.00 78.81 105 PHE A N 1
ATOM 802 C CA . PHE A 1 105 ? -1.646 -2.688 13.279 1.00 78.81 105 PHE A CA 1
ATOM 803 C C . PHE A 1 105 ? -1.938 -1.837 14.520 1.00 78.81 105 PHE A C 1
ATOM 805 O O . PHE A 1 105 ? -2.818 -2.182 15.320 1.00 78.81 105 PHE A O 1
ATOM 812 N N . ILE A 1 106 ? -1.244 -0.706 14.675 1.00 80.12 106 ILE A N 1
ATOM 813 C CA . ILE A 1 106 ? -1.467 0.228 15.786 1.00 80.12 106 ILE A CA 1
ATOM 814 C C . ILE A 1 106 ? -2.886 0.810 15.713 1.00 80.12 106 ILE A C 1
ATOM 816 O O . ILE A 1 106 ? -3.614 0.772 16.709 1.00 80.12 106 ILE A O 1
ATOM 820 N N . SER A 1 107 ? -3.310 1.286 14.539 1.00 79.25 107 SER A N 1
ATOM 821 C CA . SER A 1 107 ? -4.641 1.882 14.325 1.00 79.25 107 SER A CA 1
ATOM 822 C C . SER A 1 107 ? -5.764 0.882 14.592 1.00 79.25 107 SER A C 1
ATOM 824 O O . SER A 1 107 ? -6.755 1.195 15.263 1.00 79.25 107 SER A O 1
ATOM 826 N N . LEU A 1 108 ? -5.582 -0.355 14.132 1.00 76.38 108 LEU A N 1
ATOM 827 C CA . LEU A 1 108 ? -6.539 -1.435 14.325 1.00 76.38 108 LEU A CA 1
ATOM 828 C C . LEU A 1 108 ? -6.654 -1.820 15.804 1.00 76.38 108 LEU A C 1
ATOM 830 O O . LEU A 1 108 ? -7.759 -1.949 16.335 1.00 76.38 108 LEU A O 1
ATOM 834 N N . THR A 1 109 ? -5.521 -1.912 16.504 1.00 78.94 109 THR A N 1
ATOM 835 C CA . THR A 1 109 ? -5.475 -2.199 17.945 1.00 78.94 109 THR A CA 1
ATOM 836 C C . THR A 1 109 ? -6.152 -1.099 18.762 1.00 78.94 109 THR A C 1
ATOM 838 O O . THR A 1 109 ? -6.923 -1.398 19.677 1.00 78.94 109 THR A O 1
ATOM 841 N N . GLN A 1 110 ? -5.919 0.173 18.425 1.00 79.81 110 GLN A N 1
ATOM 842 C CA . GLN A 1 110 ? -6.595 1.309 19.062 1.00 79.81 110 GLN A CA 1
ATOM 843 C C . GLN A 1 110 ? -8.113 1.260 18.837 1.00 79.81 110 GLN A C 1
ATOM 845 O O . GLN A 1 110 ? -8.888 1.420 19.784 1.00 79.81 110 GLN A O 1
ATOM 850 N N . THR A 1 111 ? -8.544 0.964 17.610 1.00 77.31 111 THR A N 1
ATOM 851 C CA . THR A 1 111 ? -9.965 0.858 17.253 1.00 77.31 111 THR A CA 1
ATOM 852 C C . THR A 1 111 ? -10.641 -0.306 17.981 1.00 77.31 111 THR A C 1
ATOM 854 O O . THR A 1 111 ? -11.709 -0.132 18.571 1.00 77.31 111 THR A O 1
ATOM 857 N N . MET A 1 112 ? -9.989 -1.472 18.051 1.00 75.38 112 MET A N 1
ATOM 858 C CA . MET A 1 112 ? -10.470 -2.623 18.822 1.00 75.38 112 MET A CA 1
ATOM 859 C C . MET A 1 112 ? -10.585 -2.323 20.322 1.00 75.38 112 MET A C 1
ATOM 861 O O . MET A 1 112 ? -11.569 -2.727 20.944 1.00 75.38 112 MET A O 1
ATOM 865 N N . LYS A 1 113 ? -9.622 -1.601 20.918 1.00 79.75 113 LYS A N 1
ATOM 866 C CA . LYS A 1 113 ? -9.696 -1.168 22.328 1.00 79.75 113 LYS A CA 1
ATOM 867 C C . LYS A 1 113 ? -10.904 -0.257 22.571 1.00 79.75 113 LYS A C 1
ATOM 869 O O . LYS A 1 113 ? -11.640 -0.465 23.533 1.00 79.75 113 LYS A O 1
ATOM 874 N N . LEU A 1 114 ? -11.159 0.692 21.671 1.00 75.75 114 LEU A N 1
ATOM 875 C CA . LEU A 1 114 ? -12.321 1.581 21.755 1.00 75.75 114 LEU A CA 1
ATOM 876 C C . LEU A 1 114 ? -13.653 0.822 21.603 1.00 75.75 114 LEU A C 1
ATOM 878 O O . LEU A 1 114 ? -14.608 1.097 22.327 1.00 75.75 114 LEU A O 1
ATOM 882 N N . LEU A 1 115 ? -13.717 -0.160 20.699 1.00 72.50 115 LEU A N 1
ATOM 883 C CA . LEU A 1 115 ? -14.891 -1.022 20.505 1.00 72.50 115 LEU A CA 1
ATOM 884 C C . LEU A 1 115 ? -15.154 -1.938 21.712 1.00 72.50 115 LEU A C 1
ATOM 886 O O . LEU A 1 115 ? -16.317 -2.125 22.075 1.00 72.50 115 LEU A O 1
ATOM 890 N N . LYS A 1 116 ? -14.095 -2.452 22.362 1.00 76.12 116 LYS A N 1
ATOM 891 C CA . LYS A 1 116 ? -14.185 -3.202 23.631 1.00 76.12 116 LYS A CA 1
ATOM 892 C C . LYS A 1 116 ? -14.819 -2.357 24.733 1.00 76.12 116 LYS A C 1
ATOM 894 O O . LYS A 1 116 ? -15.748 -2.821 25.385 1.00 76.12 116 LYS A O 1
ATOM 899 N N . LEU A 1 117 ? -14.360 -1.113 24.893 1.00 79.12 117 LEU A N 1
ATOM 900 C CA . LEU A 1 117 ? -14.894 -0.181 25.892 1.00 79.12 117 LEU A CA 1
ATOM 901 C C . LEU A 1 117 ? -16.378 0.138 25.661 1.00 79.12 117 LEU A C 1
ATOM 903 O O . LEU A 1 117 ? -17.136 0.244 26.617 1.00 79.12 117 LEU A O 1
ATOM 907 N N . ARG A 1 118 ? -16.819 0.231 24.400 1.00 77.25 118 ARG A N 1
ATOM 908 C CA . ARG A 1 118 ? -18.225 0.506 24.047 1.00 77.25 118 ARG A CA 1
ATOM 909 C C . ARG A 1 118 ? -19.138 -0.733 24.023 1.00 77.25 118 ARG A C 1
ATOM 911 O O . ARG A 1 118 ? -20.276 -0.601 23.591 1.00 77.25 118 ARG A O 1
ATOM 918 N N . ARG A 1 119 ? -18.664 -1.928 24.418 1.00 75.06 119 ARG A N 1
ATOM 919 C CA . ARG A 1 119 ? -19.437 -3.198 24.429 1.00 75.06 119 ARG A CA 1
ATOM 920 C C . ARG A 1 119 ? -20.153 -3.557 23.109 1.00 75.06 119 ARG A C 1
ATOM 922 O O . ARG A 1 119 ? -21.115 -4.317 23.102 1.00 75.06 119 ARG A O 1
ATOM 929 N N . ASN A 1 120 ? -19.659 -3.094 21.962 1.00 70.75 120 ASN A N 1
ATOM 930 C CA . ASN A 1 120 ? -20.249 -3.421 20.658 1.00 70.75 120 ASN A CA 1
ATOM 931 C C . ASN A 1 120 ? -19.723 -4.771 20.133 1.00 70.75 120 ASN A C 1
ATOM 933 O O . ASN A 1 120 ? -18.833 -4.806 19.282 1.00 70.75 120 ASN A O 1
ATOM 937 N N . ILE A 1 121 ? -20.262 -5.883 20.648 1.00 71.94 121 ILE A N 1
ATOM 938 C CA . ILE A 1 121 ? -19.748 -7.251 20.419 1.00 71.94 121 ILE A CA 1
ATOM 939 C C . ILE A 1 121 ? -19.762 -7.645 18.930 1.00 71.94 121 ILE A C 1
ATOM 941 O O . ILE A 1 121 ? -18.791 -8.227 18.448 1.00 71.94 121 ILE A O 1
ATOM 945 N N . VAL A 1 122 ? -20.802 -7.267 18.175 1.00 74.00 122 VAL A N 1
ATOM 946 C CA . VAL A 1 122 ? -20.919 -7.578 16.734 1.00 74.00 122 VAL A CA 1
ATOM 947 C C . VAL A 1 122 ? -19.815 -6.891 15.923 1.00 74.00 122 VAL A C 1
ATOM 949 O O . VAL A 1 122 ? -19.094 -7.545 15.170 1.00 74.00 122 VAL A O 1
ATOM 952 N N . LYS A 1 123 ? -19.616 -5.581 16.130 1.00 71.75 123 LYS A N 1
ATOM 953 C CA . LYS A 1 123 ? -18.547 -4.816 15.462 1.00 71.75 123 LYS A CA 1
ATOM 954 C C . LYS A 1 123 ? -17.167 -5.315 15.902 1.00 71.75 123 LYS A C 1
ATOM 956 O O . LYS A 1 123 ? -16.281 -5.480 15.073 1.00 71.75 123 LYS A O 1
ATOM 961 N N . LEU A 1 124 ? -16.987 -5.632 17.183 1.00 75.38 124 LEU A N 1
ATOM 962 C CA . LEU A 1 124 ? -15.734 -6.183 17.701 1.00 75.38 124 LEU A CA 1
ATOM 963 C C . LEU A 1 124 ? -15.374 -7.531 17.064 1.00 75.38 124 LEU A C 1
ATOM 965 O O . LEU A 1 124 ? -14.214 -7.739 16.707 1.00 75.38 124 LEU A O 1
ATOM 969 N N . SER A 1 125 ? -16.348 -8.431 16.915 1.00 77.31 125 SER A N 1
ATOM 970 C CA . SER A 1 125 ? -16.137 -9.725 16.262 1.00 77.31 125 SER A CA 1
ATOM 971 C C . SER A 1 125 ? -15.704 -9.534 14.807 1.00 77.31 125 SER A C 1
ATOM 973 O O . SER A 1 125 ? -14.719 -10.133 14.378 1.00 77.31 125 SER A O 1
ATOM 975 N N . LEU A 1 126 ? -16.348 -8.624 14.073 1.00 74.69 126 LEU A N 1
ATOM 976 C CA . LEU A 1 126 ? -15.999 -8.305 12.685 1.00 74.69 126 LEU A CA 1
ATOM 977 C C . LEU A 1 126 ? -14.550 -7.785 12.567 1.00 74.69 126 LEU A C 1
ATOM 979 O O . LEU A 1 126 ? -13.766 -8.305 11.774 1.00 74.69 126 LEU A O 1
ATOM 983 N N . TYR A 1 127 ? -14.143 -6.850 13.433 1.00 74.31 127 TYR A N 1
ATOM 984 C CA . TYR A 1 127 ? -12.762 -6.340 13.476 1.00 74.31 127 TYR A CA 1
ATOM 985 C C . TYR A 1 127 ? -11.724 -7.408 13.873 1.00 74.31 127 TYR A C 1
ATOM 987 O O . TYR A 1 127 ? -10.579 -7.360 13.416 1.00 74.31 127 TYR A O 1
ATOM 995 N N . ARG A 1 128 ? -12.101 -8.400 14.689 1.00 78.94 128 ARG A N 1
ATOM 996 C CA . ARG A 1 128 ? -11.227 -9.537 15.020 1.00 78.94 128 ARG A CA 1
ATOM 997 C C . ARG A 1 128 ? -10.995 -10.437 13.804 1.00 78.94 128 ARG A C 1
ATOM 999 O O . ARG A 1 128 ? -9.848 -10.765 13.519 1.00 78.94 128 ARG A O 1
ATOM 1006 N N . HIS A 1 129 ? -12.051 -10.781 13.066 1.00 80.88 129 HIS A N 1
ATOM 1007 C CA . HIS A 1 129 ? -11.926 -11.559 11.827 1.00 80.88 129 HIS A CA 1
ATOM 1008 C C . HIS A 1 129 ? -11.097 -10.809 10.778 1.00 80.88 129 HIS A C 1
ATOM 1010 O O . HIS A 1 129 ? -10.227 -11.404 10.145 1.00 80.88 129 HIS A O 1
ATOM 1016 N N . PHE A 1 130 ? -11.289 -9.491 10.663 1.00 76.50 130 PHE A N 1
ATOM 1017 C CA . PHE A 1 130 ? -10.464 -8.623 9.820 1.00 76.50 130 PHE A CA 1
ATOM 1018 C C . PHE A 1 130 ? -8.979 -8.698 10.200 1.00 76.50 130 PHE A C 1
ATOM 1020 O O . PHE A 1 130 ? -8.134 -8.943 9.344 1.00 76.50 130 PHE A O 1
ATOM 1027 N N . THR A 1 131 ? -8.662 -8.550 11.492 1.00 78.62 131 THR A N 1
ATOM 1028 C CA . THR A 1 131 ? -7.277 -8.616 11.991 1.00 78.62 131 THR A CA 1
ATOM 1029 C C . THR A 1 131 ? -6.637 -9.969 11.683 1.00 78.62 131 THR A C 1
ATOM 1031 O O . THR A 1 131 ? -5.520 -10.013 11.178 1.00 78.62 131 THR A O 1
ATOM 1034 N N . ASN A 1 132 ? -7.352 -11.071 11.927 1.00 80.56 132 ASN A N 1
ATOM 1035 C CA . ASN A 1 132 ? -6.860 -12.417 11.626 1.00 80.56 132 ASN A CA 1
ATOM 1036 C C . ASN A 1 132 ? -6.601 -12.599 10.125 1.00 80.56 132 ASN A C 1
ATOM 1038 O O . ASN A 1 132 ? -5.569 -13.137 9.736 1.00 80.56 132 ASN A O 1
ATOM 1042 N N . THR A 1 133 ? -7.508 -12.100 9.285 1.00 80.69 133 THR A N 1
ATOM 1043 C CA . THR A 1 133 ? -7.380 -12.170 7.824 1.00 80.69 133 THR A CA 1
ATOM 1044 C C . THR A 1 133 ? -6.178 -11.362 7.330 1.00 80.69 133 THR A C 1
ATOM 1046 O O . THR A 1 133 ? -5.426 -11.829 6.479 1.00 80.69 133 THR A O 1
ATOM 1049 N N . LEU A 1 134 ? -5.944 -10.182 7.911 1.00 77.62 134 LEU A N 1
ATOM 1050 C CA . LEU A 1 134 ? -4.791 -9.344 7.593 1.00 77.62 134 LEU A CA 1
ATOM 1051 C C . LEU A 1 134 ? -3.468 -10.008 8.009 1.00 77.62 134 LEU A C 1
ATOM 1053 O O . LEU A 1 134 ? -2.517 -10.005 7.234 1.00 77.62 134 LEU A O 1
ATOM 1057 N N . ILE A 1 135 ? -3.414 -10.613 9.201 1.00 82.44 135 ILE A N 1
ATOM 1058 C CA . ILE A 1 135 ? -2.236 -11.362 9.669 1.00 82.44 135 ILE A CA 1
ATOM 1059 C C . ILE A 1 135 ? -1.940 -12.533 8.728 1.00 82.44 135 ILE A C 1
ATOM 1061 O O . ILE A 1 135 ? -0.789 -12.721 8.342 1.00 82.44 135 ILE A O 1
ATOM 1065 N N . LEU A 1 136 ? -2.966 -13.284 8.314 1.00 82.56 136 LEU A N 1
ATOM 1066 C CA . LEU A 1 136 ? -2.808 -14.380 7.356 1.00 82.56 136 LEU A CA 1
ATOM 1067 C C . LEU A 1 136 ? -2.294 -13.886 5.998 1.00 82.56 136 LEU A C 1
ATOM 1069 O O . LEU A 1 136 ? -1.399 -14.507 5.433 1.00 82.56 136 LEU A O 1
ATOM 1073 N N . ALA A 1 137 ? -2.800 -12.756 5.497 1.00 78.06 137 ALA A N 1
ATOM 1074 C CA . ALA A 1 137 ? -2.325 -12.163 4.248 1.00 78.06 137 ALA A CA 1
ATOM 1075 C C . ALA A 1 137 ? -0.845 -11.738 4.324 1.00 78.06 137 ALA A C 1
ATOM 1077 O O . ALA A 1 137 ? -0.093 -11.970 3.379 1.00 78.06 137 ALA A O 1
ATOM 1078 N N . VAL A 1 138 ? -0.409 -11.166 5.455 1.00 78.12 138 VAL A N 1
ATOM 1079 C CA . VAL A 1 138 ? 1.000 -10.793 5.691 1.00 78.12 138 VAL A CA 1
ATOM 1080 C C . VAL A 1 138 ? 1.891 -12.029 5.855 1.00 78.12 138 VAL A C 1
ATOM 1082 O O . VAL A 1 138 ? 2.994 -12.072 5.321 1.00 78.12 138 VAL A O 1
ATOM 1085 N N . ALA A 1 139 ? 1.433 -13.065 6.558 1.00 80.94 139 ALA A N 1
ATOM 1086 C CA . ALA A 1 139 ? 2.190 -14.309 6.680 1.00 80.94 139 ALA A CA 1
ATOM 1087 C C . ALA A 1 139 ? 2.359 -14.996 5.314 1.00 80.94 139 ALA A C 1
ATOM 1089 O O . ALA A 1 139 ? 3.463 -15.411 4.961 1.00 80.94 139 ALA A O 1
ATOM 1090 N N . ALA A 1 140 ? 1.287 -15.054 4.517 1.00 79.06 140 ALA A N 1
ATOM 1091 C CA . ALA A 1 140 ? 1.320 -15.599 3.164 1.00 79.06 140 ALA A CA 1
ATOM 1092 C C . ALA A 1 140 ? 2.282 -14.822 2.252 1.00 79.06 140 ALA A C 1
ATOM 1094 O O . ALA A 1 140 ? 3.025 -15.445 1.494 1.00 79.06 140 ALA A O 1
ATOM 1095 N N . SER A 1 141 ? 2.328 -13.486 2.351 1.00 78.06 141 SER A N 1
ATOM 1096 C CA . SER A 1 141 ? 3.274 -12.687 1.566 1.00 78.06 141 SER A CA 1
ATOM 1097 C C . SER A 1 141 ? 4.729 -12.946 1.966 1.00 78.06 141 SER A C 1
ATOM 1099 O O . SER A 1 141 ? 5.568 -13.095 1.084 1.00 78.06 141 SER A O 1
ATOM 1101 N N . ILE A 1 142 ? 5.036 -13.086 3.262 1.00 76.69 142 ILE A N 1
ATOM 1102 C CA . ILE A 1 142 ? 6.390 -13.425 3.738 1.00 76.69 142 ILE A CA 1
ATOM 1103 C C . ILE A 1 142 ? 6.823 -14.802 3.222 1.00 76.69 142 ILE A C 1
ATOM 1105 O O . ILE A 1 142 ? 7.918 -14.932 2.676 1.00 76.69 142 ILE A O 1
ATOM 1109 N N . VAL A 1 143 ? 5.966 -15.819 3.356 1.00 82.12 143 VAL A N 1
ATOM 1110 C CA . VAL A 1 143 ? 6.248 -17.175 2.852 1.00 82.12 143 VAL A CA 1
ATOM 1111 C C . VAL A 1 143 ? 6.504 -17.145 1.346 1.00 82.12 143 VAL A C 1
ATOM 1113 O O . VAL A 1 143 ? 7.458 -17.761 0.871 1.00 82.12 143 VAL A O 1
ATOM 1116 N N . PHE A 1 144 ? 5.702 -16.383 0.601 1.00 77.38 144 PHE A N 1
ATOM 1117 C CA . PHE A 1 144 ? 5.869 -16.245 -0.839 1.00 77.38 144 PHE A CA 1
ATOM 1118 C C . PHE A 1 144 ? 7.177 -15.534 -1.215 1.00 77.38 144 PHE A C 1
ATOM 1120 O O . PHE A 1 144 ? 7.883 -16.007 -2.098 1.00 77.38 144 PHE A O 1
ATOM 1127 N N . ILE A 1 145 ? 7.549 -14.459 -0.510 1.00 73.50 145 ILE A N 1
ATOM 1128 C CA . ILE A 1 145 ? 8.825 -13.750 -0.716 1.00 73.50 145 ILE A CA 1
ATOM 1129 C C . ILE A 1 145 ? 10.021 -14.672 -0.443 1.00 73.50 145 ILE A C 1
ATOM 1131 O O . ILE A 1 145 ? 11.008 -14.641 -1.178 1.00 73.50 145 ILE A O 1
ATOM 1135 N N . ILE A 1 146 ? 9.956 -15.504 0.601 1.00 78.38 146 ILE A N 1
ATOM 1136 C CA . ILE A 1 146 ? 11.011 -16.483 0.901 1.00 78.38 146 ILE A CA 1
ATOM 1137 C C . ILE A 1 146 ? 11.103 -17.518 -0.227 1.00 78.38 146 ILE A C 1
ATOM 1139 O O . ILE A 1 146 ? 12.201 -17.800 -0.709 1.00 78.38 146 ILE A O 1
ATOM 1143 N N . TRP A 1 147 ? 9.961 -18.040 -0.684 1.00 78.06 147 TRP A N 1
ATOM 1144 C CA . TRP A 1 147 ? 9.894 -18.995 -1.790 1.00 78.06 147 TRP A CA 1
ATOM 1145 C C . TRP A 1 147 ? 10.494 -18.427 -3.081 1.00 78.06 147 TRP A C 1
ATOM 1147 O O . TRP A 1 147 ? 11.359 -19.060 -3.690 1.00 78.06 147 TRP A O 1
ATOM 1157 N N . THR A 1 148 ? 10.098 -17.215 -3.477 1.00 68.69 148 THR A N 1
ATOM 1158 C CA . THR A 1 148 ? 10.626 -16.566 -4.683 1.00 68.69 148 THR A CA 1
ATOM 1159 C C . THR A 1 148 ? 12.101 -16.222 -4.540 1.00 68.69 148 THR A C 1
ATOM 1161 O O . THR A 1 148 ? 12.867 -16.457 -5.470 1.00 68.69 148 THR A O 1
ATOM 1164 N N . THR A 1 149 ? 12.550 -15.770 -3.367 1.00 67.88 149 THR A N 1
ATOM 1165 C CA . THR A 1 149 ? 13.977 -15.521 -3.105 1.00 67.88 149 THR A CA 1
ATOM 1166 C C . THR A 1 149 ? 14.811 -16.793 -3.278 1.00 67.88 149 THR A C 1
ATOM 1168 O O . THR A 1 149 ? 15.856 -16.751 -3.925 1.00 67.88 149 THR A O 1
ATOM 1171 N N . MET A 1 150 ? 14.342 -17.929 -2.753 1.00 70.00 150 MET A N 1
ATOM 1172 C CA . MET A 1 150 ? 15.025 -19.223 -2.883 1.00 70.00 150 MET A CA 1
ATOM 1173 C C . MET A 1 150 ? 15.061 -19.717 -4.334 1.00 70.00 150 MET A C 1
ATOM 1175 O O . MET A 1 150 ? 16.079 -20.244 -4.777 1.00 70.00 150 MET A O 1
ATOM 1179 N N . LYS A 1 151 ? 13.976 -19.517 -5.090 1.00 65.94 151 LYS A N 1
ATOM 1180 C CA . LYS A 1 151 ? 13.859 -19.967 -6.485 1.00 65.94 151 LYS A CA 1
ATOM 1181 C C . LYS A 1 151 ? 14.611 -19.086 -7.485 1.00 65.94 151 LYS A C 1
ATOM 1183 O O . LYS A 1 151 ? 15.227 -19.623 -8.398 1.00 65.94 151 LYS A O 1
ATOM 1188 N N . PHE A 1 152 ? 14.608 -17.763 -7.299 1.00 59.28 152 PHE A N 1
ATOM 1189 C CA . PHE A 1 152 ? 15.184 -16.810 -8.256 1.00 59.28 152 PHE A CA 1
ATOM 1190 C C . PHE A 1 152 ? 16.619 -16.359 -7.940 1.00 59.28 152 PHE A C 1
ATOM 1192 O O . PHE A 1 152 ? 17.337 -16.014 -8.873 1.00 59.28 152 PHE A O 1
ATOM 1199 N N . ARG A 1 153 ? 17.072 -16.325 -6.670 1.00 54.59 153 ARG A N 1
ATOM 1200 C CA . ARG A 1 153 ? 18.435 -15.835 -6.335 1.00 54.59 153 ARG A CA 1
ATOM 1201 C C . ARG A 1 153 ? 19.502 -16.924 -6.222 1.00 54.59 153 ARG A C 1
ATOM 1203 O O . ARG A 1 153 ? 20.678 -16.581 -6.260 1.00 54.59 153 ARG A O 1
ATOM 1210 N N . ILE A 1 154 ? 19.125 -18.191 -6.036 1.00 54.59 154 ILE A N 1
ATOM 1211 C CA . ILE A 1 154 ? 20.081 -19.266 -5.694 1.00 54.59 154 ILE A CA 1
ATOM 1212 C C . ILE A 1 154 ? 20.338 -20.222 -6.870 1.00 54.59 154 ILE A C 1
ATOM 1214 O O . ILE A 1 154 ? 21.380 -20.871 -6.911 1.00 54.59 154 ILE A O 1
ATOM 1218 N N . VAL A 1 155 ? 19.446 -20.288 -7.863 1.00 52.41 155 VAL A N 1
ATOM 1219 C CA . VAL A 1 155 ? 19.593 -21.199 -9.009 1.00 52.41 155 VAL A CA 1
ATOM 1220 C C . VAL A 1 155 ? 20.182 -20.449 -10.208 1.00 52.41 155 VAL A C 1
ATOM 1222 O O . VAL A 1 155 ? 19.667 -19.417 -10.622 1.00 52.41 155 VAL A O 1
ATOM 1225 N N . THR A 1 156 ? 21.272 -20.973 -10.772 1.00 55.06 156 THR A N 1
ATOM 1226 C CA . THR A 1 156 ? 22.041 -20.381 -11.886 1.00 55.06 156 THR A CA 1
ATOM 1227 C C . THR A 1 156 ? 21.339 -20.443 -13.246 1.00 55.06 156 THR A C 1
ATOM 1229 O O . THR A 1 156 ? 21.786 -19.798 -14.190 1.00 55.06 156 THR A O 1
ATOM 1232 N N . CYS A 1 157 ? 20.236 -21.188 -13.359 1.00 57.75 157 CYS A N 1
ATOM 1233 C CA . CYS A 1 157 ? 19.391 -21.242 -14.550 1.00 57.75 157 CYS A CA 1
ATOM 1234 C C . CYS A 1 157 ? 18.032 -20.607 -14.244 1.00 57.75 157 CYS A C 1
ATOM 1236 O O . CYS A 1 157 ? 17.322 -21.047 -13.340 1.00 57.75 157 CYS A O 1
ATOM 1238 N N . GLN A 1 158 ? 17.693 -19.560 -14.996 1.00 52.59 158 GLN A N 1
ATOM 1239 C CA . GLN A 1 158 ? 16.461 -18.787 -14.867 1.00 52.59 158 GLN A CA 1
ATOM 1240 C C . GLN A 1 158 ? 15.248 -19.705 -15.109 1.00 52.59 158 GLN A C 1
ATOM 1242 O O . GLN A 1 158 ? 15.013 -20.150 -16.230 1.00 52.59 158 GLN A O 1
ATOM 1247 N N . SER A 1 159 ? 14.532 -20.034 -14.031 1.00 51.28 159 SER A N 1
ATOM 1248 C CA . SER A 1 159 ? 13.365 -20.925 -14.029 1.00 51.28 159 SER A CA 1
ATOM 1249 C C . SER A 1 159 ? 12.226 -20.370 -14.900 1.00 51.28 159 SER A C 1
ATOM 1251 O O . SER A 1 159 ? 12.065 -19.155 -15.025 1.00 51.28 159 SER A O 1
ATOM 1253 N N . ASP A 1 160 ? 11.467 -21.281 -15.512 1.00 60.44 160 ASP A N 1
ATOM 1254 C CA . ASP A 1 160 ? 10.439 -21.092 -16.543 1.00 60.44 160 ASP A CA 1
ATOM 1255 C C . ASP A 1 160 ? 9.559 -19.829 -16.430 1.00 60.44 160 ASP A C 1
ATOM 1257 O O . ASP A 1 160 ? 9.143 -19.403 -15.353 1.00 60.44 160 ASP A O 1
ATOM 1261 N N . TRP A 1 161 ? 9.117 -19.312 -17.586 1.00 64.81 161 TRP A N 1
ATOM 1262 C CA . TRP A 1 161 ? 8.139 -18.214 -17.733 1.00 64.81 161 TRP A CA 1
ATOM 1263 C C . TRP A 1 161 ? 6.853 -18.383 -16.896 1.00 64.81 161 TRP A C 1
ATOM 1265 O O . TRP A 1 161 ? 6.195 -17.400 -16.549 1.00 64.81 161 TRP A O 1
ATOM 1275 N N . ARG A 1 162 ? 6.502 -19.629 -16.546 1.00 59.47 162 ARG A N 1
ATOM 1276 C CA . ARG A 1 162 ? 5.388 -19.974 -15.652 1.00 59.47 162 ARG A CA 1
ATOM 1277 C C . ARG A 1 162 ? 5.595 -19.454 -14.229 1.00 59.47 162 ARG A C 1
ATOM 1279 O O . ARG A 1 162 ? 4.622 -19.030 -13.614 1.00 59.47 162 ARG A O 1
ATOM 1286 N N . GLU A 1 163 ? 6.823 -19.447 -13.714 1.00 59.91 163 GLU A N 1
ATOM 1287 C CA . GLU A 1 163 ? 7.120 -18.972 -12.355 1.00 59.91 163 GLU A CA 1
ATOM 1288 C C . GLU A 1 163 ? 7.115 -17.436 -12.263 1.00 59.91 163 GLU A C 1
ATOM 1290 O O . GLU A 1 163 ? 6.654 -16.895 -11.258 1.00 59.91 163 GLU A O 1
ATOM 1295 N N . LEU A 1 164 ? 7.488 -16.720 -13.336 1.00 63.28 164 LEU A N 1
ATOM 1296 C CA . LEU A 1 164 ? 7.313 -15.259 -13.423 1.00 63.28 164 LEU A CA 1
ATOM 1297 C C . LEU A 1 164 ? 5.836 -14.839 -13.369 1.00 63.28 164 LEU A C 1
ATOM 1299 O O . LEU A 1 164 ? 5.497 -13.811 -12.783 1.00 63.28 164 LEU A O 1
ATOM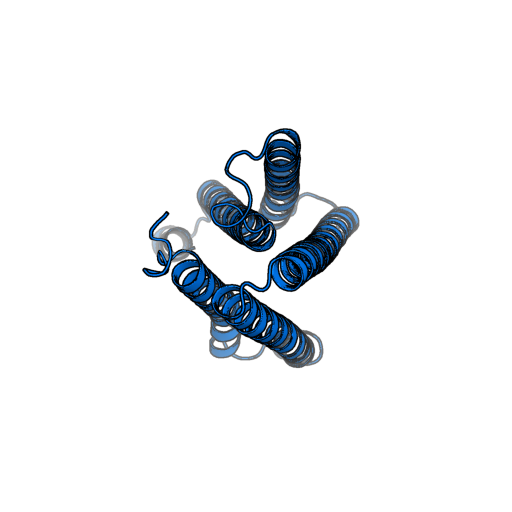 1303 N N . TRP A 1 165 ? 4.944 -15.630 -13.972 1.00 68.69 165 TRP A N 1
ATOM 1304 C CA . TRP A 1 165 ? 3.513 -15.328 -13.949 1.00 68.69 165 TRP A CA 1
ATOM 1305 C C . TRP A 1 165 ? 2.918 -15.478 -12.546 1.00 68.69 165 TRP A C 1
ATOM 1307 O O . TRP A 1 165 ? 2.065 -14.683 -12.151 1.00 68.69 165 TRP A O 1
ATOM 1317 N N . VAL A 1 166 ? 3.386 -16.469 -11.780 1.00 68.12 166 VAL A N 1
ATOM 1318 C CA . VAL A 1 166 ? 2.949 -16.698 -10.396 1.00 68.12 166 VAL A CA 1
ATOM 1319 C C . VAL A 1 166 ? 3.372 -15.539 -9.491 1.00 68.12 166 VAL A C 1
ATOM 1321 O O . VAL A 1 166 ? 2.567 -15.112 -8.662 1.00 68.12 166 VAL A O 1
ATOM 1324 N N . ASP A 1 167 ? 4.570 -14.981 -9.693 1.00 65.44 167 ASP A N 1
ATOM 1325 C CA . ASP A 1 167 ? 5.022 -13.783 -8.976 1.00 65.44 167 ASP A CA 1
ATOM 1326 C C . ASP A 1 167 ? 4.099 -12.583 -9.251 1.00 65.44 167 ASP A C 1
ATOM 1328 O O . ASP A 1 167 ? 3.528 -12.020 -8.322 1.00 65.44 167 ASP A O 1
ATOM 1332 N N . ASP A 1 168 ? 3.805 -12.258 -10.513 1.00 68.62 168 ASP A N 1
ATOM 1333 C CA . ASP A 1 168 ? 2.916 -11.129 -10.847 1.00 68.62 168 ASP A CA 1
ATOM 1334 C C . ASP A 1 168 ? 1.438 -11.392 -10.450 1.00 68.62 168 ASP A C 1
ATOM 1336 O O . ASP A 1 168 ? 0.661 -10.474 -10.160 1.00 68.62 168 ASP A O 1
ATOM 1340 N N . ALA A 1 169 ? 0.989 -12.651 -10.439 1.00 76.56 169 ALA A N 1
ATOM 1341 C CA . ALA A 1 169 ? -0.376 -13.027 -10.062 1.00 76.56 169 ALA A CA 1
ATOM 1342 C C . ALA A 1 169 ? -0.633 -12.933 -8.549 1.00 76.56 169 ALA A C 1
ATOM 1344 O O . ALA A 1 169 ? -1.692 -12.431 -8.156 1.00 76.56 169 ALA A O 1
ATOM 1345 N N . ILE A 1 170 ? 0.314 -13.354 -7.697 1.00 73.12 170 ILE A N 1
ATOM 1346 C CA . ILE A 1 170 ? 0.110 -13.387 -6.239 1.00 73.12 170 ILE A CA 1
ATOM 1347 C C . ILE A 1 170 ? -0.215 -11.993 -5.691 1.00 73.12 170 ILE A C 1
ATOM 1349 O O . ILE A 1 170 ? -1.119 -11.838 -4.871 1.00 73.12 170 ILE A O 1
ATOM 1353 N N . TRP A 1 171 ? 0.476 -10.958 -6.183 1.00 70.25 171 TRP A N 1
ATOM 1354 C CA . TRP A 1 171 ? 0.316 -9.587 -5.702 1.00 70.25 171 TRP A CA 1
ATOM 1355 C C . TRP A 1 171 ? -1.076 -9.047 -6.029 1.00 70.25 171 TRP A C 1
ATOM 1357 O O . TRP A 1 171 ? -1.697 -8.367 -5.210 1.00 70.25 171 TRP A O 1
ATOM 1367 N N . ARG A 1 172 ? -1.602 -9.402 -7.208 1.00 78.12 172 ARG A N 1
ATOM 1368 C CA . ARG A 1 172 ? -2.964 -9.051 -7.634 1.00 78.12 172 ARG A CA 1
ATOM 1369 C C . ARG A 1 172 ? -4.022 -9.799 -6.825 1.00 78.12 172 ARG A C 1
ATOM 1371 O O . ARG A 1 172 ? -5.026 -9.193 -6.454 1.00 78.12 172 ARG A O 1
ATOM 1378 N N . LEU A 1 173 ? -3.784 -11.071 -6.505 1.00 78.19 173 LEU A N 1
ATOM 1379 C CA . LEU A 1 173 ? -4.675 -11.866 -5.655 1.00 78.19 173 LEU A CA 1
ATOM 1380 C C . LEU A 1 173 ? -4.713 -11.344 -4.217 1.00 78.19 173 LEU A C 1
ATOM 1382 O O . LEU A 1 173 ? -5.799 -11.142 -3.678 1.00 78.19 173 LEU A O 1
ATOM 1386 N N . LEU A 1 174 ? -3.554 -11.056 -3.618 1.00 73.62 174 LEU A N 1
ATOM 1387 C CA . LEU A 1 174 ? -3.464 -10.457 -2.283 1.00 73.62 174 LEU A CA 1
ATOM 1388 C C . LEU A 1 174 ? -4.201 -9.117 -2.233 1.00 73.62 174 LEU A C 1
ATOM 1390 O O . LEU A 1 174 ? -4.982 -8.870 -1.317 1.00 73.62 174 LEU A O 1
ATOM 1394 N N . PHE A 1 175 ? -4.016 -8.273 -3.251 1.00 72.69 175 PHE A N 1
ATOM 1395 C CA . PHE A 1 175 ? -4.733 -7.008 -3.347 1.00 72.69 175 PHE A CA 1
ATOM 1396 C C . PHE A 1 175 ? -6.255 -7.198 -3.449 1.00 72.69 175 PHE A C 1
ATOM 1398 O O . PHE A 1 175 ? -7.009 -6.543 -2.729 1.00 72.69 175 PHE A O 1
ATOM 1405 N N . SER A 1 176 ? -6.712 -8.123 -4.297 1.00 79.69 176 SER A N 1
ATOM 1406 C CA . SER A 1 176 ? -8.135 -8.447 -4.444 1.00 79.69 176 SER A CA 1
ATOM 1407 C C . SER A 1 176 ? -8.747 -8.979 -3.143 1.00 79.69 176 SER A C 1
ATOM 1409 O O . SER A 1 176 ? -9.823 -8.535 -2.744 1.00 79.69 176 SER A O 1
ATOM 1411 N N . MET A 1 177 ? -8.034 -9.856 -2.433 1.00 78.25 177 MET A N 1
ATOM 1412 C CA . MET A 1 177 ? -8.451 -10.393 -1.137 1.00 78.25 177 MET A CA 1
ATOM 1413 C C . MET A 1 177 ? -8.599 -9.282 -0.091 1.00 78.25 177 MET A C 1
ATOM 1415 O O . MET A 1 177 ? -9.613 -9.217 0.604 1.00 78.25 177 MET A O 1
ATOM 1419 N N . ILE A 1 178 ? -7.649 -8.345 -0.038 1.00 74.38 178 ILE A N 1
ATOM 1420 C CA . ILE A 1 178 ? -7.730 -7.186 0.856 1.00 74.38 178 ILE A CA 1
ATOM 1421 C C . ILE A 1 178 ? -8.936 -6.301 0.503 1.00 74.38 178 ILE A C 1
ATOM 1423 O O . ILE A 1 178 ? -9.680 -5.911 1.400 1.00 74.38 178 ILE A O 1
ATOM 1427 N N . LEU A 1 179 ? -9.187 -6.016 -0.781 1.00 75.25 179 LEU A N 1
ATOM 1428 C CA . LEU A 1 179 ? -10.366 -5.248 -1.209 1.00 75.25 179 LEU A CA 1
ATOM 1429 C C . LEU A 1 179 ? -11.684 -5.937 -0.843 1.00 75.25 179 LEU A C 1
ATOM 1431 O O . LEU A 1 179 ? -12.615 -5.272 -0.392 1.00 75.25 179 LEU A O 1
ATOM 1435 N N . PHE A 1 180 ? -11.765 -7.256 -0.998 1.00 78.94 180 PHE A N 1
ATOM 1436 C CA . PHE A 1 180 ? -12.938 -8.026 -0.596 1.00 78.94 180 PHE A CA 1
ATOM 1437 C C . PHE A 1 180 ? -13.216 -7.873 0.905 1.00 78.94 180 PHE A C 1
ATOM 1439 O O . PHE A 1 180 ? -14.338 -7.581 1.319 1.00 78.94 180 PHE A O 1
ATOM 1446 N N . VAL A 1 181 ? -12.171 -7.976 1.724 1.00 72.56 181 VAL A N 1
ATOM 1447 C CA . VAL A 1 181 ? -12.258 -7.766 3.172 1.00 72.56 181 VAL A CA 1
ATOM 1448 C C . VAL A 1 181 ? -12.702 -6.332 3.503 1.00 72.56 181 VAL A C 1
ATOM 1450 O O . VAL A 1 181 ? -13.531 -6.132 4.395 1.00 72.56 181 VAL A O 1
ATOM 1453 N N . ILE A 1 182 ? -12.209 -5.336 2.758 1.00 71.81 182 ILE A N 1
ATOM 1454 C CA . ILE A 1 182 ? -12.647 -3.938 2.875 1.00 71.81 182 ILE A CA 1
ATOM 1455 C C . ILE A 1 182 ? -14.143 -3.810 2.555 1.00 71.81 182 ILE A C 1
ATOM 1457 O O . ILE A 1 182 ? -14.865 -3.179 3.323 1.00 71.81 182 ILE A O 1
ATOM 1461 N N . MET A 1 183 ? -14.638 -4.433 1.480 1.00 76.75 183 MET A N 1
ATOM 1462 C CA . MET A 1 183 ? -16.064 -4.408 1.124 1.00 76.75 183 MET A CA 1
ATOM 1463 C C . MET A 1 183 ? -16.946 -5.015 2.219 1.00 76.75 183 MET A C 1
ATOM 1465 O O . MET A 1 183 ? -17.991 -4.453 2.545 1.00 76.75 183 MET A O 1
ATOM 1469 N N . VAL A 1 184 ? -16.521 -6.128 2.827 1.00 71.62 184 VAL A N 1
ATOM 1470 C CA . VAL A 1 184 ? -17.248 -6.762 3.941 1.00 71.62 184 VAL A CA 1
ATOM 1471 C C . VAL A 1 184 ? -17.319 -5.836 5.155 1.00 71.62 184 VAL A C 1
ATOM 1473 O O . VAL A 1 184 ? -18.356 -5.767 5.813 1.00 71.62 184 VAL A O 1
ATOM 1476 N N . LEU A 1 185 ? -16.243 -5.099 5.438 1.00 68.69 185 LEU A N 1
ATOM 1477 C CA . LEU A 1 185 ? -16.204 -4.127 6.528 1.00 68.69 185 LEU A CA 1
ATOM 1478 C C . LEU A 1 185 ? -17.079 -2.895 6.238 1.00 68.69 185 LEU A C 1
ATOM 1480 O O . LEU A 1 185 ? -17.732 -2.386 7.146 1.00 68.69 185 LEU A O 1
ATOM 1484 N N . TRP A 1 186 ? -17.097 -2.425 4.988 1.00 67.62 186 TRP A N 1
ATOM 1485 C CA . TRP A 1 186 ? -17.879 -1.263 4.554 1.00 67.62 186 TRP A CA 1
ATOM 1486 C C . TRP A 1 186 ? -19.360 -1.567 4.331 1.00 67.62 186 TRP A C 1
ATOM 1488 O O . TRP A 1 186 ? -20.167 -0.637 4.275 1.00 67.62 186 TRP A O 1
ATOM 1498 N N . ARG A 1 187 ? -19.739 -2.849 4.232 1.00 70.94 187 ARG A N 1
ATOM 1499 C CA . ARG A 1 187 ? -21.140 -3.260 4.164 1.00 70.94 187 ARG A CA 1
ATOM 1500 C C . ARG A 1 187 ? -21.880 -2.656 5.364 1.00 70.94 187 ARG A C 1
ATOM 1502 O O . ARG A 1 187 ? -21.529 -2.974 6.504 1.00 70.94 187 ARG A O 1
ATOM 1509 N N . PRO A 1 188 ? -22.909 -1.817 5.144 1.00 58.06 188 PRO A N 1
ATOM 1510 C CA . PRO A 1 188 ? -23.678 -1.247 6.237 1.00 58.06 188 PRO A CA 1
ATOM 1511 C C . PRO A 1 188 ? -24.284 -2.395 7.048 1.00 58.06 188 PRO A C 1
ATOM 1513 O O . PRO A 1 188 ? -25.118 -3.157 6.561 1.00 58.06 188 PRO A O 1
ATOM 1516 N N . SER A 1 189 ? -23.809 -2.573 8.282 1.00 54.75 189 SER A N 1
ATOM 1517 C CA . SER A 1 189 ? -24.403 -3.539 9.198 1.00 54.75 189 SER A CA 1
ATOM 1518 C C . SER A 1 189 ? -25.771 -2.998 9.602 1.00 54.75 189 SER A C 1
ATOM 1520 O O . SER A 1 189 ? -25.861 -1.930 10.205 1.00 54.75 189 SER A O 1
ATOM 1522 N N . ALA A 1 190 ? -26.826 -3.735 9.247 1.00 47.16 190 ALA A N 1
ATOM 1523 C CA . ALA A 1 190 ? -28.228 -3.369 9.454 1.00 47.16 190 ALA A CA 1
ATOM 1524 C C . ALA A 1 190 ? -28.604 -3.095 10.925 1.00 47.16 190 ALA A C 1
ATOM 1526 O O . ALA A 1 190 ? -29.662 -2.538 11.193 1.00 47.16 190 ALA A O 1
ATOM 1527 N N . ASN A 1 191 ? -27.732 -3.414 11.887 1.00 44.62 191 ASN A N 1
ATOM 1528 C CA . ASN A 1 191 ? -27.962 -3.168 13.311 1.00 44.62 191 ASN A CA 1
ATOM 1529 C C . ASN A 1 191 ? -27.528 -1.761 13.767 1.00 44.62 191 ASN A C 1
ATOM 1531 O O . ASN A 1 191 ? -26.969 -1.584 14.848 1.00 44.62 191 ASN A O 1
ATOM 1535 N N . ASN A 1 192 ? -27.741 -0.762 12.915 1.00 37.97 192 ASN A N 1
ATOM 1536 C CA . ASN A 1 192 ? -27.522 0.645 13.227 1.00 37.97 192 ASN A CA 1
ATOM 1537 C C . ASN A 1 192 ? -28.825 1.416 12.961 1.00 37.97 192 ASN A C 1
ATOM 1539 O O . ASN A 1 192 ? -28.826 2.432 12.268 1.00 37.97 192 ASN A O 1
ATOM 1543 N N . GLN A 1 193 ? -29.946 0.918 13.498 1.00 35.53 193 GLN A N 1
ATOM 1544 C CA . GLN A 1 193 ? -31.020 1.833 13.866 1.00 35.53 193 GLN A CA 1
ATOM 1545 C C . GLN A 1 193 ? -30.515 2.634 15.069 1.00 35.53 193 GLN A C 1
ATOM 1547 O O . GLN A 1 193 ? -30.153 2.044 16.080 1.00 35.53 193 GLN A O 1
ATOM 1552 N N . ARG A 1 194 ? -30.369 3.940 14.818 1.00 39.91 194 ARG A N 1
ATOM 1553 C CA . ARG A 1 194 ? -30.163 5.073 15.735 1.00 39.91 194 ARG A CA 1
ATOM 1554 C C . ARG A 1 194 ? -29.982 4.764 17.219 1.00 39.91 194 ARG A C 1
ATOM 1556 O O . ARG A 1 194 ? -30.937 4.255 17.836 1.00 39.91 194 ARG A O 1
#

Secondary structure (DSSP, 8-state):
-HHHHHHHHHHS---HHHHHHHHHHHHHHHHHHHHHHHHHHTTBTTTBS--SHHHHHHHHHHHHHHHHHHHHHHHHHH--S-HHHHHHHHHHHHHHHHHHHHHHHHHHHHHHHHHHHTT-HHHHHHHHHHHHHHHHHHHHHHHHHHHHHHHHHS-SS---HHHHHHHHHHHHHHHHHHHHHHHHHHS--S----

Radius of gyration: 20.24 Å; chains: 1; bounding box: 55×38×61 Å

Foldseek 3Di:
DVVQVVCCVPPVDGPLVVQLVVQLVVLLVVLVLLLLLLCVLLVPPHPDPDDDPVVVVSVVLSVVSSVLSSVLSNCVSVVPDDPVVNVVSVVVNVVSVVVSVVSSVVSLVVVLVVCVVVVVVVLNVLSVVLVVLVVVLVVVVVVVVVVCCCQQVPDPDHDDPVVVVVVVVSVVVSSVSNVVSSVVNNPPDPPPPD

InterPro domains:
  IPR009637 Transmembrane protein GPR107/GPR108-like [PTHR21229] (1-194)
  IPR053937 GOST, seven transmembrane domain [PF06814] (1-193)

Organism: Pan troglodytes (NCBI:txid9598)